Protein AF-A0A699ZVG4-F1 (afdb_monomer_lite)

Structure (mmCIF, N/CA/C/O backbone):
data_AF-A0A699ZVG4-F1
#
_entry.id   AF-A0A699ZVG4-F1
#
loop_
_atom_site.group_PDB
_atom_site.id
_atom_site.type_symbol
_atom_site.label_atom_id
_atom_site.label_alt_id
_atom_site.label_comp_id
_atom_site.label_asym_id
_atom_site.label_entity_id
_atom_site.label_seq_id
_atom_site.pdbx_PDB_ins_code
_atom_site.Cartn_x
_atom_site.Cartn_y
_atom_site.Cartn_z
_atom_site.occupancy
_atom_site.B_iso_or_equiv
_atom_site.auth_seq_id
_atom_site.auth_comp_id
_atom_site.auth_asym_id
_atom_site.auth_atom_id
_atom_site.pdbx_PDB_model_num
ATOM 1 N N . GLY A 1 1 ? 16.753 20.308 40.612 1.00 35.94 1 GLY A N 1
ATOM 2 C CA . GLY A 1 1 ? 15.402 20.776 40.964 1.00 35.94 1 GLY A CA 1
ATOM 3 C C . GLY A 1 1 ? 14.416 19.718 40.536 1.00 35.94 1 GLY A C 1
ATOM 4 O O . GLY A 1 1 ? 14.412 19.373 39.364 1.00 35.94 1 GLY A O 1
ATOM 5 N N . PHE A 1 2 ? 13.670 19.154 41.481 1.00 34.59 2 PHE A N 1
ATOM 6 C CA . PHE A 1 2 ? 12.579 18.221 41.203 1.00 34.59 2 PHE A CA 1
ATOM 7 C C . PHE A 1 2 ? 11.357 19.019 40.734 1.00 34.59 2 PHE A C 1
ATOM 9 O O . PHE A 1 2 ? 11.000 19.998 41.387 1.00 34.59 2 PHE A O 1
ATOM 16 N N . ILE A 1 3 ? 10.727 18.616 39.627 1.00 40.94 3 ILE A N 1
ATOM 17 C CA . ILE A 1 3 ? 9.431 19.156 39.199 1.00 40.94 3 ILE A CA 1
ATOM 18 C C . ILE A 1 3 ? 8.382 18.046 39.175 1.00 40.94 3 ILE A C 1
ATOM 20 O O . ILE A 1 3 ? 8.605 16.951 38.663 1.00 40.94 3 ILE A O 1
ATOM 24 N N . SER A 1 4 ? 7.271 18.366 39.830 1.00 33.59 4 SER A N 1
ATOM 25 C CA . SER A 1 4 ? 6.122 17.531 40.155 1.00 33.59 4 SER A CA 1
ATOM 26 C C . SER A 1 4 ? 5.187 17.326 38.963 1.00 33.59 4 SER A C 1
ATOM 28 O O . SER A 1 4 ? 5.036 18.204 38.116 1.00 33.59 4 SER A O 1
ATOM 30 N N . ALA A 1 5 ? 4.513 16.176 38.967 1.00 37.66 5 ALA A N 1
ATOM 31 C CA . ALA A 1 5 ? 3.431 15.800 38.070 1.00 37.66 5 ALA A CA 1
ATOM 32 C C . ALA A 1 5 ? 2.178 16.678 38.250 1.00 37.66 5 ALA A C 1
ATOM 34 O O . ALA A 1 5 ? 1.842 17.077 39.366 1.00 37.66 5 ALA A O 1
ATOM 35 N N . GLY A 1 6 ? 1.454 16.896 37.150 1.00 33.81 6 GLY A N 1
ATOM 36 C CA . GLY A 1 6 ? 0.093 17.427 37.126 1.00 33.81 6 GLY A CA 1
ATOM 37 C C . GLY A 1 6 ? -0.727 16.674 36.081 1.00 33.81 6 GLY A C 1
ATOM 38 O O . GLY A 1 6 ? -0.547 16.881 34.884 1.00 33.81 6 GLY A O 1
ATOM 39 N N . ALA A 1 7 ? -1.590 15.765 36.535 1.00 36.28 7 ALA A N 1
ATOM 40 C CA . ALA A 1 7 ? -2.553 15.052 35.704 1.00 36.28 7 ALA A CA 1
ATOM 41 C C . ALA A 1 7 ? -3.773 15.955 35.450 1.00 36.28 7 ALA A C 1
ATOM 43 O O . AL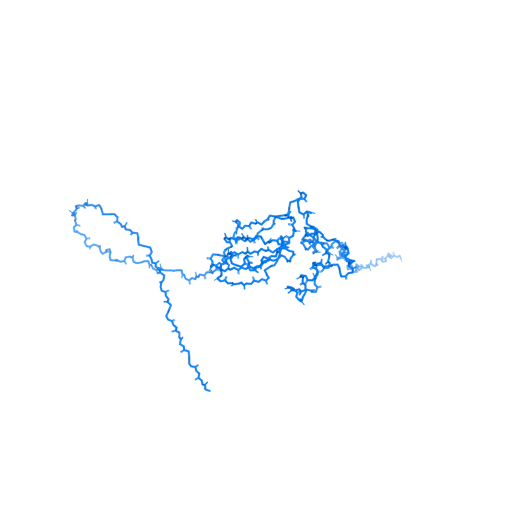A A 1 7 ? -4.423 16.403 36.394 1.00 36.28 7 ALA A O 1
ATOM 44 N N . GLY A 1 8 ? -4.062 16.241 34.179 1.00 42.31 8 GLY A N 1
ATOM 45 C CA . GLY A 1 8 ? -5.268 16.958 33.756 1.00 42.31 8 GLY A CA 1
ATOM 46 C C . GLY A 1 8 ? -6.498 16.036 33.697 1.00 42.31 8 GLY A C 1
ATOM 47 O O . GLY A 1 8 ? -6.343 14.825 33.526 1.00 42.31 8 GLY A O 1
ATOM 48 N N . PRO A 1 9 ? -7.721 16.576 33.842 1.00 39.12 9 PRO A N 1
ATOM 49 C CA . PRO A 1 9 ? -8.935 15.771 33.926 1.00 39.12 9 PRO A CA 1
ATOM 50 C C . PRO A 1 9 ? -9.347 15.204 32.559 1.00 39.12 9 PRO A C 1
ATOM 52 O O . PRO A 1 9 ? -9.338 15.900 31.544 1.00 39.12 9 PRO A O 1
ATOM 55 N N . ALA A 1 10 ? -9.738 13.929 32.555 1.00 39.81 10 ALA A N 1
ATOM 56 C CA . ALA A 1 10 ? -10.262 13.219 31.395 1.00 39.81 10 ALA A CA 1
ATOM 57 C C . ALA A 1 10 ? -11.668 13.725 31.024 1.00 39.81 10 ALA A C 1
ATOM 59 O O . ALA A 1 10 ? -12.575 13.756 31.857 1.00 39.81 10 ALA A O 1
ATOM 60 N N . ALA A 1 11 ? -11.843 14.113 29.760 1.00 39.25 11 ALA A N 1
ATOM 61 C CA . ALA A 1 11 ? -13.113 14.554 29.196 1.00 39.25 11 ALA A CA 1
ATOM 62 C C . ALA A 1 11 ? -14.088 13.373 29.025 1.00 39.25 11 ALA A C 1
ATOM 64 O O . ALA A 1 11 ? -13.743 12.347 28.440 1.00 39.25 11 ALA A O 1
ATOM 65 N N . ALA A 1 12 ? -15.313 13.529 29.531 1.00 38.00 12 ALA A N 1
ATOM 66 C CA . ALA A 1 12 ? -16.385 12.543 29.433 1.00 38.00 12 ALA A CA 1
ATOM 67 C C . ALA A 1 12 ? -17.064 12.578 28.049 1.00 38.00 12 ALA A C 1
ATOM 69 O O . ALA A 1 12 ? -17.433 13.643 27.556 1.00 38.00 12 ALA A O 1
ATOM 70 N N . ALA A 1 13 ? -17.252 11.406 27.438 1.00 38.25 13 ALA A N 1
ATOM 71 C CA . ALA A 1 13 ? -17.946 11.236 26.160 1.00 38.25 13 ALA A CA 1
ATOM 72 C C . ALA A 1 13 ? -19.488 11.268 26.321 1.00 38.25 13 ALA A C 1
ATOM 74 O O . ALA A 1 13 ? -20.006 10.886 27.377 1.00 38.25 13 ALA A O 1
ATOM 75 N N . PRO A 1 14 ? -20.245 11.710 25.295 1.00 45.16 14 PRO A N 1
ATOM 76 C CA . PRO A 1 14 ? -21.683 11.945 25.400 1.00 45.16 14 PRO A CA 1
ATOM 77 C C . PRO A 1 14 ? -22.493 10.646 25.286 1.00 45.16 14 PRO A C 1
ATOM 79 O O . PRO A 1 14 ? -22.257 9.808 24.420 1.00 45.16 14 PRO A O 1
ATOM 82 N N . HIS A 1 15 ? -23.491 10.501 26.154 1.00 49.50 15 HIS A N 1
ATOM 83 C CA . HIS A 1 15 ? -24.442 9.392 26.167 1.00 49.50 15 HIS A CA 1
ATOM 84 C C . HIS A 1 15 ? -25.661 9.726 25.291 1.00 49.50 15 HIS A C 1
ATOM 86 O O . HIS A 1 15 ? -26.309 10.758 25.467 1.00 49.50 15 HIS A O 1
ATOM 92 N N . ILE A 1 16 ? -25.983 8.841 24.345 1.00 39.28 16 ILE A N 1
ATOM 93 C CA . ILE A 1 16 ? -27.166 8.941 23.481 1.00 39.28 16 ILE A CA 1
ATOM 94 C C . ILE A 1 16 ? -28.417 8.664 24.324 1.00 39.28 16 ILE A C 1
ATOM 96 O O . ILE A 1 16 ? -28.563 7.591 24.907 1.00 39.28 16 ILE A O 1
ATOM 100 N N . ARG A 1 17 ? -29.331 9.637 24.391 1.00 38.06 17 ARG A N 1
ATOM 101 C CA . ARG A 1 17 ? -30.595 9.537 25.131 1.00 38.06 17 ARG A CA 1
ATOM 102 C C . ARG A 1 17 ? -31.727 9.160 24.173 1.00 38.06 17 ARG A C 1
ATOM 104 O O . ARG A 1 17 ? -32.107 9.961 23.327 1.00 38.06 17 ARG A O 1
ATOM 111 N N . VAL A 1 18 ? -32.281 7.960 24.325 1.00 37.38 18 VAL A N 1
ATOM 112 C CA . VAL A 1 18 ? -33.508 7.527 23.630 1.00 37.38 18 VAL A CA 1
ATOM 113 C C . VAL A 1 18 ? -34.746 7.975 24.424 1.00 37.38 18 VAL A C 1
ATOM 115 O O . VAL A 1 18 ? -34.801 7.714 25.629 1.00 37.38 18 VAL A O 1
ATOM 118 N N . PRO A 1 19 ? -35.739 8.654 23.815 1.00 37.28 19 PRO A N 1
ATOM 119 C CA . PRO A 1 19 ? -36.959 9.053 24.510 1.00 37.28 19 PRO A CA 1
ATOM 120 C C . PRO A 1 19 ? -37.993 7.915 24.505 1.00 37.28 19 PRO A C 1
ATOM 122 O O . PRO A 1 19 ? -38.247 7.292 23.478 1.00 37.28 19 PRO A O 1
ATOM 125 N N . SER A 1 20 ? -38.599 7.654 25.666 1.00 39.72 20 SER A N 1
ATOM 126 C CA . SER A 1 20 ? -39.647 6.642 25.847 1.00 39.72 20 SER A CA 1
ATOM 127 C C . SER A 1 20 ? -41.037 7.250 25.624 1.00 39.72 20 SER A C 1
ATOM 129 O O . SER A 1 20 ? -41.372 8.277 26.219 1.00 39.72 20 SER A O 1
ATOM 131 N N . ALA A 1 21 ? -41.840 6.631 24.755 1.00 41.97 21 ALA A N 1
ATOM 132 C CA . ALA A 1 21 ? -43.193 7.063 24.415 1.00 41.97 21 ALA A CA 1
ATOM 133 C C . ALA A 1 21 ? -44.190 6.757 25.546 1.00 41.97 21 ALA A C 1
ATOM 135 O O . ALA A 1 21 ? -44.274 5.634 26.041 1.00 41.97 21 ALA A O 1
ATOM 136 N N . SER A 1 22 ? -44.981 7.760 25.930 1.00 40.62 22 SER A N 1
ATOM 137 C CA . SER A 1 22 ? -46.019 7.643 26.959 1.00 40.62 22 SER A CA 1
ATOM 138 C C . SER A 1 22 ? -47.328 7.126 26.357 1.00 40.62 22 SER A C 1
ATOM 140 O O . SER A 1 22 ? -47.885 7.771 25.475 1.00 40.62 22 SER A O 1
ATOM 142 N N . HIS A 1 23 ? -47.845 6.004 26.861 1.00 42.25 23 HIS A N 1
ATOM 143 C CA . HIS A 1 23 ? -49.236 5.589 26.652 1.00 42.25 23 HIS A CA 1
ATOM 144 C C . HIS A 1 23 ? -49.989 5.687 27.982 1.00 42.25 23 HIS A C 1
ATOM 146 O O . HIS A 1 23 ? -49.570 5.129 28.995 1.00 42.25 23 HIS A O 1
ATOM 152 N N . HIS A 1 24 ? -51.083 6.447 27.986 1.00 49.06 24 HIS A N 1
ATOM 153 C CA . HIS A 1 24 ? -51.970 6.618 29.133 1.00 49.06 24 HIS A CA 1
ATOM 154 C C . HIS A 1 24 ? -52.872 5.390 29.307 1.00 49.06 24 HIS A C 1
ATOM 156 O O . HIS A 1 24 ? -53.571 4.996 28.378 1.00 49.06 24 HIS A O 1
ATOM 162 N N . GLY A 1 25 ? -52.889 4.814 30.512 1.00 34.28 25 GLY A N 1
ATOM 163 C CA . GLY A 1 25 ? -53.713 3.652 30.847 1.00 34.28 25 GLY A CA 1
ATOM 164 C C . GLY A 1 25 ? -53.889 3.466 32.356 1.00 34.28 25 GLY A C 1
ATOM 165 O O . GLY A 1 25 ? -53.102 2.782 32.991 1.00 34.28 25 GLY A O 1
ATOM 166 N N . ARG A 1 26 ? -54.915 4.144 32.885 1.00 39.16 26 ARG A N 1
ATOM 167 C CA . ARG A 1 26 ? -55.745 3.921 34.091 1.00 39.16 26 ARG A CA 1
ATOM 168 C C . ARG A 1 26 ? -55.232 2.994 35.218 1.00 39.16 26 ARG A C 1
ATOM 170 O O . ARG A 1 26 ? -55.047 1.797 35.044 1.00 39.16 26 ARG A O 1
ATOM 177 N N . ALA A 1 27 ? -55.166 3.572 36.420 1.00 48.66 27 ALA A N 1
ATOM 178 C CA . ALA A 1 27 ? -54.858 2.923 37.693 1.00 48.66 27 ALA A CA 1
ATOM 179 C C . ALA A 1 27 ? -55.990 2.018 38.214 1.00 48.66 27 ALA A C 1
ATOM 181 O O . ALA A 1 27 ? -57.156 2.397 38.129 1.00 48.66 27 ALA A O 1
ATOM 182 N N . HIS A 1 28 ? -55.623 0.874 38.801 1.00 45.62 28 HIS A N 1
ATOM 183 C CA . HIS A 1 28 ? -55.996 0.422 40.154 1.00 45.62 28 HIS A CA 1
ATOM 184 C C . HIS A 1 28 ? -55.493 -1.015 40.376 1.00 45.62 28 HIS A C 1
ATOM 186 O O . HIS A 1 28 ? -55.888 -1.909 39.642 1.00 45.62 28 HIS A O 1
ATOM 192 N N . THR A 1 29 ? -54.632 -1.219 41.377 1.00 44.44 29 THR A N 1
ATOM 193 C CA . THR A 1 29 ? -54.846 -2.071 42.568 1.00 44.44 29 THR A CA 1
ATOM 194 C C . THR A 1 29 ? -53.571 -2.052 43.404 1.00 44.44 29 THR A C 1
ATOM 196 O O . THR A 1 29 ? -52.469 -2.231 42.889 1.00 44.44 29 THR A O 1
ATOM 199 N N . ASP A 1 30 ? -53.761 -1.795 44.692 1.00 51.12 30 ASP A N 1
ATOM 200 C CA . ASP A 1 30 ? -52.744 -1.710 45.726 1.00 51.12 30 ASP A CA 1
ATOM 201 C C . ASP A 1 30 ? -52.155 -3.102 45.995 1.00 51.12 30 ASP A C 1
ATOM 203 O O . ASP A 1 30 ? -52.863 -4.053 46.324 1.00 51.12 30 ASP A O 1
ATOM 207 N N . GLY A 1 31 ? -50.849 -3.216 45.798 1.00 44.72 31 GLY A N 1
ATOM 208 C CA . GLY A 1 31 ? -50.078 -4.439 45.943 1.00 44.72 31 GLY A CA 1
ATOM 209 C C . GLY A 1 31 ? -48.629 -4.056 46.179 1.00 44.72 31 GLY A C 1
ATOM 210 O O . GLY A 1 31 ? -47.801 -4.150 45.276 1.00 44.72 31 GLY A O 1
ATOM 211 N N . ARG A 1 32 ? -48.329 -3.569 47.391 1.00 48.34 32 ARG A N 1
ATOM 212 C CA . ARG A 1 32 ? -46.965 -3.329 47.890 1.00 48.34 32 ARG A CA 1
ATOM 213 C C . ARG A 1 32 ? -46.190 -4.651 48.006 1.00 48.34 32 ARG A C 1
ATOM 215 O O . ARG A 1 32 ? -45.895 -5.123 49.098 1.00 48.34 32 ARG A O 1
ATOM 222 N N . GLY A 1 33 ? -45.837 -5.235 46.868 1.00 48.12 33 GLY A N 1
ATOM 223 C CA . GLY A 1 33 ? -44.707 -6.137 46.707 1.00 48.12 33 GLY A CA 1
ATOM 224 C C . GLY A 1 33 ? -43.563 -5.318 46.127 1.00 48.12 33 GLY A C 1
ATOM 225 O O . GLY A 1 33 ? -43.664 -4.793 45.023 1.00 48.12 33 GLY A O 1
ATOM 226 N N . GLN A 1 34 ? -42.505 -5.146 46.908 1.00 55.66 34 GLN A N 1
ATOM 227 C CA . GLN A 1 34 ? -41.320 -4.361 46.581 1.00 55.66 34 GLN A CA 1
ATOM 228 C C . GLN A 1 34 ? -40.750 -4.752 45.202 1.00 55.66 34 GLN A C 1
ATOM 230 O O . GLN A 1 34 ? -40.065 -5.759 45.072 1.00 55.66 34 GLN A O 1
ATOM 235 N N . GLN A 1 35 ? -40.977 -3.929 44.176 1.00 54.25 35 GLN A N 1
ATOM 236 C CA . GLN A 1 35 ? -40.140 -3.899 42.969 1.00 54.25 35 GLN A CA 1
ATOM 237 C C . GLN A 1 35 ? -39.083 -2.793 43.097 1.00 54.25 35 GLN A C 1
ATOM 239 O O . GLN A 1 35 ? -38.811 -2.041 42.163 1.00 54.25 35 GLN A O 1
ATOM 244 N N . ALA A 1 36 ? -38.504 -2.656 44.293 1.00 55.78 36 ALA A N 1
ATOM 245 C CA . ALA A 1 36 ? -37.380 -1.767 44.516 1.00 55.78 36 ALA A CA 1
ATOM 246 C C . ALA A 1 36 ? -36.153 -2.339 43.791 1.00 55.78 36 ALA A C 1
ATOM 248 O O . ALA A 1 36 ? -35.601 -3.360 44.187 1.00 55.78 36 ALA A O 1
ATOM 249 N N . GLY A 1 37 ? -35.757 -1.668 42.710 1.00 67.50 37 GLY A N 1
ATOM 250 C CA . GLY A 1 37 ? -34.367 -1.604 42.271 1.00 67.50 37 GLY A CA 1
ATOM 251 C C . GLY A 1 37 ? -33.702 -2.935 41.932 1.00 67.50 37 GLY A C 1
ATOM 252 O O . GLY A 1 37 ? -32.678 -3.270 42.519 1.00 67.50 37 GLY A O 1
ATOM 253 N N . ARG A 1 38 ? -34.197 -3.659 40.922 1.00 66.56 38 ARG A N 1
ATOM 254 C CA . ARG A 1 38 ? -33.336 -4.625 40.221 1.00 66.56 38 ARG A CA 1
ATOM 255 C C . ARG A 1 38 ? -32.294 -3.854 39.406 1.00 66.56 38 ARG A C 1
ATOM 257 O O . ARG A 1 38 ? -32.505 -3.575 38.230 1.00 66.56 38 ARG A O 1
ATOM 264 N N . GLN A 1 39 ? -31.192 -3.473 40.048 1.00 74.69 39 GLN A N 1
ATOM 265 C CA . GLN A 1 39 ? -29.984 -3.059 39.341 1.00 74.69 39 GLN A CA 1
ATOM 266 C C . GLN A 1 39 ? -29.226 -4.300 38.853 1.00 74.69 39 GLN A C 1
ATOM 268 O O . GLN A 1 39 ? -29.209 -5.315 39.556 1.00 74.69 39 GLN A O 1
ATOM 273 N N . PRO A 1 40 ? -28.612 -4.248 37.657 1.00 82.56 40 PRO A N 1
ATOM 274 C CA . PRO A 1 40 ? -27.757 -5.324 37.182 1.00 82.56 40 PRO A CA 1
ATOM 275 C C . PRO A 1 40 ? -26.668 -5.625 38.214 1.00 82.56 40 PRO A C 1
ATOM 277 O O . PRO A 1 40 ? -25.963 -4.718 38.648 1.00 82.56 40 PRO A O 1
ATOM 280 N N . LEU A 1 41 ? -26.507 -6.901 38.576 1.00 84.44 41 LEU A N 1
ATOM 281 C CA . LEU A 1 41 ? -25.415 -7.357 39.451 1.00 84.44 41 LEU A CA 1
ATOM 282 C C . LEU A 1 41 ? -24.034 -7.061 38.844 1.00 84.44 41 LEU A C 1
ATOM 284 O O . LEU A 1 41 ? -23.042 -6.971 39.558 1.00 84.44 41 LEU A O 1
ATOM 288 N N . ILE A 1 42 ? -23.985 -6.909 37.520 1.00 86.12 42 ILE A N 1
ATOM 289 C CA . ILE A 1 42 ? -22.797 -6.571 36.751 1.00 86.12 42 ILE A CA 1
ATOM 290 C C . ILE A 1 42 ? -23.144 -5.349 35.903 1.00 86.12 42 ILE A C 1
ATOM 292 O O . ILE A 1 42 ? -23.983 -5.425 35.005 1.00 86.12 42 ILE A O 1
ATOM 296 N N . SER A 1 43 ? -22.515 -4.216 36.208 1.00 88.06 43 SER A N 1
ATOM 297 C CA . SER A 1 43 ? -22.723 -2.940 35.513 1.00 88.06 43 SER A CA 1
ATOM 298 C C . SER A 1 43 ? -21.801 -2.744 34.303 1.00 88.06 43 SER A C 1
ATOM 300 O O . SER A 1 43 ? -21.993 -1.796 33.544 1.00 88.06 43 SER A O 1
ATOM 302 N N . GLY A 1 44 ? -20.820 -3.631 34.100 1.00 90.44 44 GLY A N 1
ATOM 303 C CA . GLY A 1 44 ? -19.847 -3.542 33.015 1.00 90.44 44 GLY A CA 1
ATOM 304 C C . GLY A 1 44 ? -18.951 -4.781 32.902 1.00 90.44 44 GLY A C 1
ATOM 305 O O . GLY A 1 44 ? -19.021 -5.676 33.745 1.00 90.44 44 GLY A O 1
ATOM 306 N N . PRO A 1 45 ? -18.122 -4.862 31.851 1.00 91.75 45 PRO A N 1
ATOM 307 C CA . PRO A 1 45 ? -17.260 -6.015 31.616 1.00 91.75 45 PRO A CA 1
ATOM 308 C C . PRO A 1 45 ? -16.195 -6.153 32.712 1.00 91.75 45 PRO A C 1
ATOM 310 O O . PRO A 1 45 ? -15.596 -5.167 33.134 1.00 91.75 45 PRO A O 1
ATOM 313 N N . SER A 1 46 ? -15.914 -7.387 33.138 1.00 93.19 46 SER A N 1
ATOM 314 C CA . SER A 1 46 ? -14.844 -7.673 34.108 1.00 93.19 46 SER A CA 1
ATOM 315 C C . SER A 1 46 ? -13.439 -7.480 33.525 1.00 93.19 46 SER A C 1
ATOM 317 O O . SER A 1 46 ? -12.496 -7.234 34.269 1.00 93.19 46 SER A O 1
ATOM 319 N N . ALA A 1 47 ? -13.296 -7.589 32.201 1.00 93.62 47 ALA A N 1
ATOM 320 C CA . ALA A 1 47 ? -12.071 -7.313 31.458 1.00 93.62 47 ALA A CA 1
ATOM 321 C C . ALA A 1 47 ? -12.412 -6.919 30.012 1.00 93.62 47 ALA A C 1
ATOM 323 O O . ALA A 1 47 ? -13.432 -7.352 29.473 1.00 93.62 47 ALA A O 1
ATOM 324 N N . VAL A 1 48 ? -11.547 -6.122 29.379 1.00 94.19 48 VAL A N 1
ATOM 325 C CA . VAL A 1 48 ? -11.681 -5.708 27.974 1.00 94.19 48 VAL A CA 1
ATOM 326 C C . VAL A 1 48 ? -10.378 -6.015 27.244 1.00 94.19 48 VAL A C 1
ATOM 328 O O . VAL A 1 48 ? -9.330 -5.481 27.599 1.00 94.19 48 VAL A O 1
ATOM 331 N N . LEU A 1 49 ? -10.450 -6.859 26.214 1.00 95.12 49 LEU A N 1
ATOM 332 C CA . LEU A 1 49 ? -9.356 -7.066 25.268 1.00 95.12 49 LEU A CA 1
ATOM 333 C C . LEU A 1 49 ? -9.515 -6.054 24.135 1.00 95.12 49 LEU A C 1
ATOM 335 O O . LEU A 1 49 ? -10.504 -6.090 23.406 1.00 95.12 49 LEU A O 1
ATOM 339 N N . GLN A 1 50 ? -8.567 -5.128 24.021 1.00 94.19 50 GLN A N 1
ATOM 340 C CA . GLN A 1 50 ? -8.590 -4.130 22.956 1.00 94.19 50 GLN A CA 1
ATOM 341 C C . GLN A 1 50 ? -8.260 -4.790 21.616 1.00 94.19 50 GLN A C 1
ATOM 343 O O . GLN A 1 50 ? -7.262 -5.500 21.495 1.00 94.19 50 GLN A O 1
ATOM 348 N N . GLY A 1 51 ? -9.118 -4.562 20.623 1.00 93.62 51 GLY A N 1
ATOM 349 C CA . GLY A 1 51 ? -8.863 -4.966 19.245 1.00 93.62 51 GLY A CA 1
ATOM 350 C C . GLY A 1 51 ? -7.866 -4.031 18.560 1.00 93.62 51 GLY A C 1
ATOM 351 O O . GLY A 1 51 ? -7.630 -2.913 19.015 1.00 93.62 51 GLY A O 1
ATOM 352 N N . ILE A 1 52 ? -7.301 -4.485 17.441 1.00 94.19 52 ILE A N 1
ATOM 353 C CA . ILE A 1 52 ? -6.521 -3.620 16.550 1.00 94.19 52 ILE A CA 1
ATOM 354 C C . ILE A 1 52 ? -7.508 -2.721 15.785 1.00 94.19 52 ILE A C 1
ATOM 356 O O . ILE A 1 52 ? -8.455 -3.259 15.203 1.00 94.19 52 ILE A O 1
ATOM 360 N N . PRO A 1 53 ? -7.312 -1.389 15.763 1.00 96.81 53 PRO A N 1
ATOM 361 C CA . PRO A 1 53 ? -8.130 -0.479 14.964 1.00 96.81 53 PRO A CA 1
ATOM 362 C C . PRO A 1 53 ? -8.124 -0.886 13.480 1.00 96.81 53 PRO A C 1
ATOM 364 O O . PRO A 1 53 ? -7.052 -0.923 12.870 1.00 96.81 53 PRO A O 1
ATOM 367 N N . PRO A 1 54 ? -9.279 -1.214 12.872 1.00 98.19 54 PRO A N 1
ATOM 368 C CA . PRO A 1 54 ? -9.309 -1.627 11.477 1.00 98.19 54 PRO A CA 1
ATOM 369 C C . PRO A 1 54 ? -9.051 -0.447 10.534 1.00 98.19 54 PRO A C 1
ATOM 371 O O . PRO A 1 54 ? -9.434 0.694 10.802 1.00 98.19 54 PRO A O 1
ATOM 374 N N . ILE A 1 55 ? -8.443 -0.736 9.384 1.00 98.50 55 ILE A N 1
ATOM 375 C CA . ILE A 1 55 ? -8.233 0.226 8.297 1.00 98.50 55 ILE A CA 1
ATOM 376 C C . ILE A 1 55 ? -9.566 0.513 7.601 1.00 98.50 55 ILE A C 1
ATOM 378 O O . ILE A 1 55 ? -10.192 -0.378 7.026 1.00 98.50 55 ILE A O 1
ATOM 382 N N 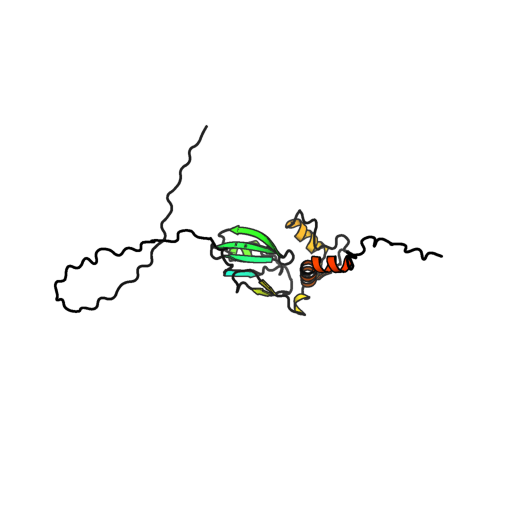. VAL A 1 56 ? -9.971 1.783 7.588 1.00 98.31 56 VAL A N 1
ATOM 383 C CA . VAL A 1 56 ? -11.250 2.245 7.020 1.00 98.31 56 VAL A CA 1
ATOM 384 C C . VAL A 1 56 ? -11.099 3.004 5.706 1.00 98.31 56 VAL A C 1
ATOM 386 O O . VAL A 1 56 ? -12.059 3.084 4.943 1.00 98.31 56 VAL A O 1
ATOM 389 N N . ALA A 1 57 ? -9.904 3.508 5.394 1.00 98.38 57 ALA A N 1
ATOM 390 C CA . ALA A 1 57 ? -9.617 4.129 4.105 1.00 98.38 57 ALA A CA 1
ATOM 391 C C . ALA A 1 57 ? -8.182 3.847 3.654 1.00 98.38 57 ALA A C 1
ATOM 393 O O . ALA A 1 57 ? -7.281 3.687 4.480 1.00 98.38 57 ALA A O 1
ATOM 394 N N . HIS A 1 58 ? -7.970 3.834 2.339 1.00 98.62 58 HIS A N 1
ATOM 395 C CA . HIS A 1 58 ? -6.652 3.721 1.727 1.00 98.62 58 HIS A CA 1
ATOM 396 C C . HIS A 1 58 ? -6.541 4.637 0.495 1.00 98.62 58 HIS A C 1
ATOM 398 O O . HIS A 1 58 ? -7.552 4.963 -0.129 1.00 98.62 58 HIS A O 1
ATOM 404 N N . LYS A 1 59 ? -5.318 5.054 0.150 1.00 98.06 59 LYS A N 1
ATOM 405 C CA . LYS A 1 59 ? -4.986 5.784 -1.083 1.00 98.06 59 LYS A CA 1
ATOM 406 C C . LYS A 1 59 ? -3.648 5.310 -1.628 1.00 98.06 59 LYS A C 1
ATOM 408 O O . LYS A 1 59 ? -2.651 5.340 -0.912 1.00 98.06 59 LYS A O 1
ATOM 413 N N . VAL A 1 60 ? -3.635 4.892 -2.888 1.00 97.12 60 VAL A N 1
ATOM 414 C CA . VAL A 1 60 ? -2.406 4.547 -3.611 1.00 97.12 60 VAL A CA 1
ATOM 415 C C . VAL A 1 60 ? -1.748 5.838 -4.093 1.00 97.12 60 VAL A C 1
ATOM 417 O O . VAL A 1 60 ? -2.408 6.635 -4.758 1.00 97.12 60 VAL A O 1
ATOM 420 N N . LEU A 1 61 ? -0.476 6.047 -3.750 1.00 95.44 61 LEU A N 1
ATOM 421 C CA . LEU A 1 61 ? 0.282 7.234 -4.149 1.00 95.44 61 LEU A CA 1
ATOM 422 C C . LEU A 1 61 ? 0.675 7.190 -5.637 1.00 95.44 61 LEU A C 1
ATOM 424 O O . LEU A 1 61 ? 0.518 6.176 -6.324 1.00 95.44 61 LEU A O 1
ATOM 428 N N . SER A 1 62 ? 1.154 8.326 -6.151 1.00 92.69 62 SER A N 1
ATOM 429 C CA . SER A 1 62 ? 1.460 8.524 -7.575 1.00 92.69 62 SER A CA 1
ATOM 430 C C . SER A 1 62 ? 2.585 7.630 -8.096 1.00 92.69 62 SER A C 1
ATOM 432 O O . SER A 1 62 ? 2.568 7.260 -9.268 1.00 92.69 62 SER A O 1
ATOM 434 N N . ASP A 1 63 ? 3.506 7.219 -7.227 1.00 90.81 63 ASP A N 1
ATOM 435 C CA . ASP A 1 63 ? 4.567 6.261 -7.541 1.00 90.81 63 ASP A CA 1
ATOM 436 C C . ASP A 1 63 ? 4.068 4.829 -7.786 1.00 90.81 63 ASP A C 1
ATOM 438 O O . ASP A 1 63 ? 4.847 3.967 -8.176 1.00 90.81 63 ASP A O 1
ATOM 442 N N . ARG A 1 64 ? 2.773 4.561 -7.557 1.00 94.12 64 ARG A N 1
ATOM 443 C CA . ARG A 1 64 ? 2.170 3.224 -7.632 1.00 94.12 64 ARG A CA 1
ATOM 444 C C . ARG A 1 64 ? 2.947 2.186 -6.825 1.00 94.12 64 ARG A C 1
ATOM 446 O O . ARG A 1 64 ? 2.989 1.028 -7.215 1.00 94.12 64 ARG A O 1
ATOM 453 N N . ARG A 1 65 ? 3.531 2.567 -5.693 1.00 93.62 65 ARG A N 1
ATOM 454 C CA . ARG A 1 65 ? 4.251 1.659 -4.787 1.00 93.62 65 ARG A CA 1
ATOM 455 C C . ARG A 1 65 ? 3.829 1.868 -3.347 1.00 93.62 65 ARG A C 1
ATOM 457 O O . ARG A 1 65 ? 3.657 0.898 -2.609 1.00 93.62 65 ARG A O 1
ATOM 464 N N . HIS A 1 66 ? 3.652 3.119 -2.946 1.00 95.25 66 HIS A N 1
ATOM 465 C CA . HIS A 1 66 ? 3.312 3.450 -1.575 1.00 95.25 66 HIS A CA 1
ATOM 466 C C . HIS A 1 66 ? 1.813 3.672 -1.400 1.00 95.25 66 HIS A C 1
ATOM 468 O O . HIS A 1 66 ? 1.111 4.153 -2.292 1.00 95.25 66 HIS A O 1
ATOM 474 N N . ILE A 1 67 ? 1.313 3.320 -0.218 1.00 98.06 67 ILE A N 1
ATOM 475 C CA . ILE A 1 67 ? -0.106 3.435 0.123 1.00 98.06 67 ILE A CA 1
ATOM 476 C C . ILE A 1 67 ? -0.241 4.169 1.446 1.00 98.06 67 ILE A C 1
ATOM 478 O O . ILE A 1 67 ? 0.395 3.803 2.434 1.00 98.06 67 ILE A O 1
ATOM 482 N N . LEU A 1 68 ? -1.099 5.185 1.479 1.00 98.50 68 LEU A N 1
ATOM 483 C CA . LEU A 1 68 ? -1.584 5.756 2.727 1.00 98.50 68 LEU A CA 1
ATOM 484 C C . LEU A 1 68 ? -2.797 4.967 3.207 1.00 98.50 68 LEU A C 1
ATOM 486 O O . LEU A 1 68 ? -3.681 4.648 2.414 1.00 98.50 68 LEU A O 1
ATOM 490 N N . THR A 1 69 ? -2.882 4.711 4.506 1.00 98.69 69 THR A N 1
ATOM 491 C CA . THR A 1 69 ? -4.053 4.106 5.156 1.00 98.69 69 THR A CA 1
ATOM 492 C C . THR A 1 69 ? -4.531 4.981 6.299 1.00 98.69 69 THR A C 1
ATOM 494 O O . THR A 1 69 ? -3.710 5.640 6.932 1.00 98.69 69 THR A O 1
ATOM 497 N N . LYS A 1 70 ? -5.829 4.943 6.605 1.00 98.69 70 LYS A N 1
ATOM 498 C CA . LYS A 1 70 ? -6.416 5.545 7.808 1.00 98.69 70 LYS A CA 1
ATOM 499 C C . LYS A 1 70 ? -7.208 4.498 8.587 1.00 98.69 70 LYS A C 1
ATOM 501 O O . LYS A 1 70 ? -8.031 3.803 7.987 1.00 98.69 70 LYS A O 1
ATOM 506 N N . ASP A 1 71 ? -6.973 4.396 9.891 1.00 98.44 71 ASP A N 1
ATOM 507 C CA . ASP A 1 71 ? -7.704 3.495 10.795 1.00 98.44 71 ASP A CA 1
ATOM 508 C C . ASP A 1 71 ? -8.942 4.159 11.440 1.00 98.44 71 ASP A C 1
ATOM 510 O O . ASP A 1 71 ? -9.229 5.343 11.217 1.00 98.44 71 ASP A O 1
ATOM 514 N N . THR A 1 72 ? -9.700 3.399 12.238 1.00 98.25 72 THR A N 1
ATOM 515 C CA . THR A 1 72 ? -10.861 3.913 12.994 1.00 98.25 72 THR A CA 1
ATOM 516 C C . THR A 1 72 ? -10.505 4.947 14.060 1.00 98.25 72 THR A C 1
ATOM 518 O O . THR A 1 72 ? -11.353 5.766 14.410 1.00 98.25 72 THR A O 1
ATOM 521 N N . ASP A 1 73 ? -9.268 4.945 14.555 1.00 97.81 73 ASP A N 1
ATOM 522 C CA . ASP A 1 73 ? -8.780 5.908 15.550 1.00 97.81 73 ASP A CA 1
ATOM 523 C C . ASP A 1 73 ? -8.350 7.237 14.905 1.00 97.81 73 ASP A C 1
ATOM 525 O O . ASP A 1 73 ? -8.084 8.234 15.595 1.00 97.81 73 ASP A O 1
ATOM 529 N N . GLY A 1 74 ? -8.323 7.264 13.570 1.00 97.88 74 GLY A N 1
ATOM 530 C CA . GLY A 1 74 ? -7.951 8.393 12.738 1.00 97.88 74 GLY A CA 1
ATOM 531 C C . GLY A 1 74 ? -6.455 8.491 12.461 1.00 97.88 74 GLY A C 1
ATOM 532 O O . GLY A 1 74 ? -6.035 9.516 11.923 1.00 97.88 74 GLY A O 1
ATOM 533 N N . ASN A 1 75 ? -5.659 7.479 12.811 1.00 98.31 75 ASN A N 1
ATOM 534 C CA . ASN A 1 75 ? -4.230 7.467 12.528 1.00 98.31 75 ASN A CA 1
ATOM 535 C C . ASN A 1 75 ? -3.983 7.182 11.048 1.00 98.31 75 ASN A C 1
ATOM 537 O O . ASN A 1 75 ? -4.574 6.269 10.471 1.00 98.31 75 ASN A O 1
ATOM 541 N N . VAL A 1 76 ? -3.086 7.963 10.452 1.00 98.62 76 VAL A N 1
ATOM 542 C CA . VAL A 1 76 ? -2.619 7.794 9.080 1.00 98.62 76 VAL A CA 1
ATOM 543 C C . VAL A 1 76 ? -1.232 7.159 9.087 1.00 98.62 76 VAL A C 1
ATOM 545 O O . VAL A 1 76 ? -0.333 7.638 9.783 1.00 98.62 76 VAL A O 1
ATOM 548 N N . SER A 1 77 ? -1.051 6.127 8.267 1.00 98.12 77 SER A N 1
ATOM 549 C CA . SER A 1 77 ? 0.222 5.419 8.074 1.00 98.12 77 SER A CA 1
ATOM 550 C C . SER A 1 77 ? 0.557 5.270 6.591 1.00 98.12 77 SER A C 1
ATOM 552 O O . SER A 1 77 ? -0.344 5.267 5.754 1.00 98.12 77 SER A O 1
ATOM 554 N N . ARG A 1 78 ? 1.848 5.137 6.268 1.00 97.56 78 ARG A N 1
ATOM 555 C CA . ARG A 1 78 ? 2.378 4.800 4.939 1.00 97.56 78 ARG A CA 1
ATOM 556 C C . ARG A 1 78 ? 2.897 3.369 4.925 1.00 97.56 78 ARG A C 1
ATOM 558 O O . ARG A 1 78 ? 3.629 2.955 5.824 1.00 97.56 78 ARG A O 1
ATOM 565 N N . TRP A 1 79 ? 2.568 2.664 3.856 1.00 97.44 79 TRP A N 1
ATOM 566 C CA . TRP A 1 79 ? 2.967 1.292 3.573 1.00 97.44 79 TRP A CA 1
ATOM 567 C C . TRP A 1 79 ? 3.766 1.246 2.275 1.00 97.44 79 TRP A C 1
ATOM 569 O O . TRP A 1 79 ? 3.479 2.017 1.357 1.00 97.44 79 TRP A O 1
ATOM 579 N N . ASP A 1 80 ? 4.756 0.360 2.211 1.00 94.44 80 ASP A N 1
ATOM 580 C CA . ASP A 1 80 ? 5.485 0.026 0.982 1.00 94.44 80 ASP A CA 1
ATOM 581 C C . ASP A 1 80 ? 5.031 -1.359 0.505 1.00 94.44 80 ASP A C 1
ATOM 583 O O . ASP A 1 80 ? 5.188 -2.350 1.226 1.00 94.44 80 ASP A O 1
ATOM 587 N N . VAL A 1 81 ? 4.447 -1.419 -0.696 1.00 95.31 81 VAL A N 1
ATOM 588 C CA . VAL A 1 81 ? 3.936 -2.666 -1.283 1.00 95.31 81 VAL A CA 1
ATOM 589 C C . VAL A 1 81 ? 5.066 -3.638 -1.619 1.00 95.31 81 VAL A C 1
ATOM 591 O O . VAL A 1 81 ? 4.883 -4.839 -1.429 1.00 95.31 81 VAL A O 1
ATOM 594 N N . LEU A 1 82 ? 6.238 -3.155 -2.052 1.00 92.12 82 LEU A N 1
ATOM 595 C CA . LEU A 1 82 ? 7.375 -4.035 -2.357 1.00 92.12 82 LEU A CA 1
ATOM 596 C C . LEU A 1 82 ? 7.931 -4.691 -1.093 1.00 92.12 82 LEU A C 1
ATOM 598 O O . LEU A 1 82 ? 8.274 -5.869 -1.106 1.00 92.12 82 LEU A O 1
ATOM 602 N N . ALA A 1 83 ? 7.988 -3.936 0.006 1.00 87.69 83 ALA A N 1
ATOM 603 C CA . ALA A 1 83 ? 8.461 -4.447 1.289 1.00 87.69 83 ALA A CA 1
ATOM 604 C C . ALA A 1 83 ? 7.397 -5.259 2.048 1.00 87.69 83 ALA A C 1
ATOM 606 O O . ALA A 1 83 ? 7.737 -5.971 2.993 1.00 87.69 83 ALA A O 1
ATOM 607 N N . GLY A 1 84 ? 6.115 -5.119 1.690 1.00 91.69 84 GLY A N 1
ATOM 608 C CA . GLY A 1 84 ? 5.002 -5.720 2.427 1.00 91.69 84 GLY A CA 1
ATOM 609 C C . GLY A 1 84 ? 4.897 -5.215 3.870 1.00 91.69 84 GLY A C 1
ATOM 610 O O . GLY A 1 84 ? 4.501 -5.970 4.756 1.00 91.69 84 GLY A O 1
ATOM 611 N N . ALA A 1 85 ? 5.293 -3.963 4.129 1.00 92.19 85 ALA A N 1
ATOM 612 C CA . ALA A 1 85 ? 5.478 -3.453 5.487 1.00 92.19 85 ALA A CA 1
ATOM 613 C C . ALA A 1 85 ? 4.997 -2.008 5.671 1.00 92.19 85 ALA A C 1
ATOM 615 O O . ALA A 1 85 ? 5.002 -1.190 4.745 1.00 92.19 85 ALA A O 1
ATOM 616 N N . GLU A 1 86 ? 4.613 -1.687 6.909 1.00 94.12 86 GLU A N 1
ATOM 617 C CA . GLU A 1 86 ? 4.416 -0.308 7.346 1.00 94.12 86 GLU A CA 1
ATOM 618 C C . GLU A 1 86 ? 5.778 0.367 7.446 1.00 94.12 86 GLU A C 1
ATOM 620 O O . GLU A 1 86 ? 6.724 -0.175 8.018 1.00 94.12 86 GLU A O 1
ATOM 625 N N . THR A 1 87 ? 5.875 1.565 6.894 1.00 92.88 87 THR A N 1
ATOM 626 C CA . THR A 1 87 ? 7.149 2.263 6.802 1.00 92.88 87 THR A CA 1
ATOM 627 C C . THR A 1 87 ? 7.119 3.669 7.392 1.00 92.88 87 THR A C 1
ATOM 629 O O . THR A 1 87 ? 8.166 4.232 7.698 1.00 92.88 87 THR A O 1
ATOM 632 N N . GLY A 1 88 ? 5.934 4.229 7.645 1.00 93.56 88 GLY A N 1
ATOM 633 C CA . GLY A 1 88 ? 5.804 5.493 8.363 1.00 93.56 88 GLY A CA 1
ATOM 634 C C . GLY A 1 88 ? 4.470 5.624 9.086 1.00 93.56 88 GLY A C 1
ATOM 635 O O . GLY A 1 88 ? 3.436 5.237 8.552 1.00 93.56 88 GLY A O 1
ATOM 636 N N . ARG A 1 89 ? 4.488 6.225 10.281 1.00 96.56 89 ARG A N 1
ATOM 637 C CA . ARG A 1 89 ? 3.295 6.587 11.063 1.00 96.56 8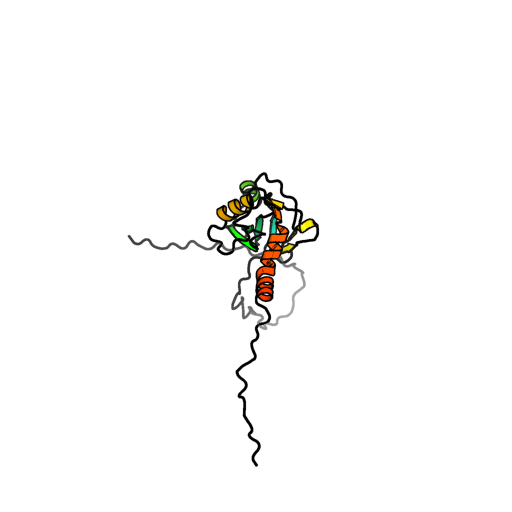9 ARG A CA 1
ATOM 638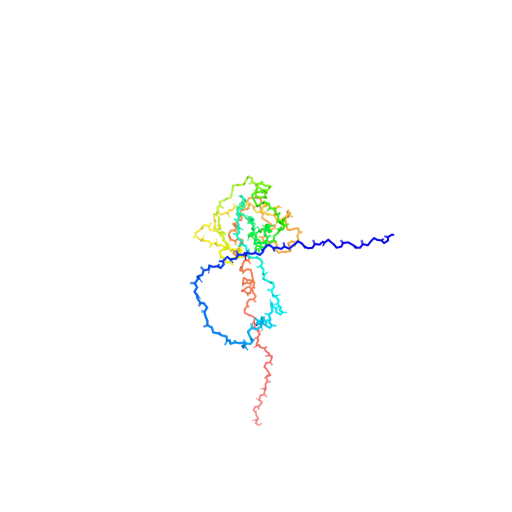 C C . ARG A 1 89 ? 3.206 8.098 11.190 1.00 96.56 89 ARG A C 1
ATOM 640 O O . ARG A 1 89 ? 4.135 8.723 11.695 1.00 96.56 89 ARG A O 1
ATOM 647 N N . TYR A 1 90 ? 2.086 8.675 10.774 1.00 97.31 90 TYR A N 1
ATOM 648 C CA . TYR A 1 90 ? 1.852 10.122 10.821 1.00 97.31 90 TYR A CA 1
ATOM 649 C C . TYR A 1 90 ? 0.840 10.534 11.894 1.00 97.31 90 TYR A C 1
ATOM 651 O O . TYR A 1 90 ? 0.707 11.720 12.185 1.00 97.31 90 TYR A O 1
ATOM 659 N N . GLY A 1 91 ? 0.142 9.574 12.508 1.00 97.50 91 GLY A N 1
ATOM 660 C CA . GLY A 1 91 ? -0.863 9.852 13.534 1.00 97.50 91 GLY A CA 1
ATOM 661 C C . GLY A 1 91 ? -2.098 10.544 12.955 1.00 97.50 91 GLY A C 1
ATOM 662 O O . GLY A 1 91 ? -2.453 10.332 11.797 1.00 97.50 91 GLY A O 1
ATOM 663 N N . LYS A 1 92 ? -2.785 11.354 13.764 1.00 97.94 92 LYS A N 1
ATOM 664 C CA . LYS A 1 92 ? -4.081 11.959 13.411 1.00 97.94 92 LYS A CA 1
ATOM 665 C C . LYS A 1 92 ? -3.924 13.191 12.519 1.00 97.94 92 LYS A C 1
ATOM 667 O O . LYS A 1 92 ? -4.086 14.322 12.972 1.00 97.94 92 LYS A O 1
ATOM 672 N N . VAL A 1 93 ? -3.604 12.960 11.251 1.00 98.00 93 VAL A N 1
ATOM 673 C CA . VAL A 1 93 ? -3.431 13.995 10.220 1.00 98.00 93 VAL A CA 1
ATOM 674 C C . VAL A 1 93 ? -4.458 13.847 9.095 1.00 98.00 93 VAL A C 1
ATOM 676 O O . VAL A 1 93 ? -5.107 12.811 8.949 1.00 98.00 93 VAL A O 1
ATOM 679 N N . SER A 1 94 ? -4.618 14.895 8.283 1.00 98.00 94 SER A N 1
ATOM 680 C CA . SER A 1 94 ? -5.415 14.823 7.055 1.00 98.00 94 SER A CA 1
ATOM 681 C C . SER A 1 94 ? -4.721 13.915 6.039 1.00 98.00 94 SER A C 1
ATOM 683 O O . SER A 1 94 ? -3.573 14.148 5.657 1.00 98.00 94 SER A O 1
ATOM 685 N N . MET A 1 95 ? -5.428 12.876 5.595 1.00 97.69 95 MET A N 1
ATOM 686 C CA . MET A 1 95 ? -4.922 11.930 4.600 1.00 97.69 95 MET A CA 1
ATOM 687 C C . MET A 1 95 ? -4.686 12.609 3.245 1.00 97.69 95 MET A C 1
ATOM 689 O O . MET A 1 95 ? -3.695 12.318 2.584 1.00 97.69 95 MET A O 1
ATOM 693 N N . ASP A 1 96 ? -5.546 13.559 2.872 1.00 97.69 96 ASP A N 1
ATOM 694 C CA . ASP A 1 96 ? -5.433 14.322 1.624 1.00 97.69 96 ASP A CA 1
ATOM 695 C C . ASP A 1 96 ? -4.236 15.275 1.655 1.00 97.69 96 ASP A C 1
ATOM 697 O O . ASP A 1 96 ? -3.556 15.466 0.649 1.00 97.69 96 ASP A O 1
ATOM 701 N N . ASP A 1 97 ? -3.957 15.882 2.810 1.00 97.50 97 ASP A N 1
ATOM 702 C CA . ASP A 1 97 ? -2.809 16.779 2.966 1.00 97.50 97 ASP A CA 1
ATOM 703 C C . ASP A 1 97 ? -1.504 15.985 2.900 1.00 97.50 97 ASP A C 1
ATOM 705 O O . ASP A 1 97 ? -0.539 16.429 2.278 1.00 97.50 97 ASP A O 1
ATOM 709 N N . MET A 1 98 ? -1.489 14.789 3.500 1.00 97.06 98 MET A N 1
ATOM 710 C CA . MET A 1 98 ? -0.353 13.874 3.416 1.00 97.06 98 MET A CA 1
ATOM 711 C C . MET A 1 98 ? -0.131 13.354 1.999 1.00 97.06 98 MET A C 1
ATOM 713 O O . MET A 1 98 ? 1.014 13.314 1.561 1.00 97.06 98 MET A O 1
ATOM 717 N N . GLU A 1 99 ? -1.193 13.010 1.271 1.00 95.94 99 GLU A N 1
ATOM 718 C CA . GLU A 1 99 ? -1.103 12.638 -0.143 1.00 95.94 99 GLU A CA 1
ATOM 719 C C . GLU A 1 99 ? -0.473 13.766 -0.967 1.00 95.94 99 GLU A C 1
ATOM 721 O O . GLU A 1 99 ? 0.490 13.524 -1.687 1.00 95.94 99 GLU A O 1
ATOM 726 N N . ARG A 1 100 ? -0.938 15.013 -0.803 1.00 95.69 100 ARG A N 1
ATOM 727 C CA . ARG A 1 100 ? -0.349 16.169 -1.503 1.00 95.69 100 ARG A CA 1
ATOM 728 C C . ARG A 1 100 ? 1.104 16.422 -1.108 1.00 95.69 100 ARG A C 1
ATOM 730 O O . ARG A 1 100 ? 1.905 16.787 -1.958 1.00 95.69 100 ARG A O 1
ATOM 737 N N . LYS A 1 101 ? 1.450 16.238 0.169 1.00 95.56 101 LYS A N 1
ATOM 738 C CA . LYS A 1 101 ? 2.819 16.418 0.675 1.00 95.56 101 LYS A CA 1
ATOM 739 C C . LYS A 1 101 ? 3.789 15.366 0.131 1.00 95.56 101 LYS A C 1
ATOM 741 O O . LYS A 1 101 ? 4.959 15.676 -0.064 1.00 95.56 101 LYS A O 1
ATOM 746 N N . LEU A 1 102 ? 3.319 14.134 -0.045 1.00 92.25 102 LEU A N 1
ATOM 747 C CA . LEU A 1 102 ? 4.114 13.000 -0.525 1.00 92.25 102 LEU A CA 1
ATOM 748 C C . LEU A 1 102 ? 4.014 12.803 -2.041 1.00 92.25 102 LEU A C 1
ATOM 750 O O . LEU A 1 102 ? 4.596 11.859 -2.564 1.00 92.25 102 LEU A O 1
ATOM 754 N N . PHE A 1 103 ? 3.258 13.654 -2.734 1.00 90.94 103 PHE A N 1
ATOM 755 C CA . PHE A 1 103 ? 3.072 13.555 -4.168 1.00 90.94 103 PHE A CA 1
ATOM 756 C C . PHE A 1 103 ? 4.403 13.724 -4.900 1.00 90.94 103 PHE A C 1
ATOM 758 O O . PHE A 1 103 ? 5.105 14.722 -4.736 1.00 90.94 103 PHE A O 1
ATOM 765 N N . GLU A 1 104 ? 4.690 12.769 -5.774 1.00 86.81 104 GLU A N 1
ATOM 766 C CA . GLU A 1 104 ? 5.801 12.819 -6.712 1.00 86.81 104 GLU A CA 1
ATOM 767 C C . GLU A 1 104 ? 5.251 12.757 -8.138 1.00 86.81 104 GLU A C 1
ATOM 769 O O . GLU A 1 104 ? 4.384 11.935 -8.448 1.00 86.81 104 GLU A O 1
ATOM 774 N N . ALA A 1 105 ? 5.747 13.622 -9.023 1.00 82.94 105 ALA A N 1
ATOM 775 C CA . ALA A 1 105 ? 5.384 13.592 -10.434 1.00 82.94 105 ALA A CA 1
ATOM 776 C C . ALA A 1 105 ? 6.094 12.420 -11.133 1.00 82.94 105 ALA A C 1
ATOM 778 O O . ALA A 1 105 ? 7.116 12.601 -11.790 1.00 82.94 105 ALA A O 1
ATOM 779 N N . ARG A 1 106 ? 5.546 11.212 -10.972 1.00 81.75 106 ARG A N 1
ATOM 780 C CA . ARG A 1 106 ? 6.067 9.972 -11.552 1.00 81.75 106 ARG A CA 1
ATOM 781 C C . ARG A 1 106 ? 5.050 9.330 -12.485 1.00 81.75 106 ARG A C 1
ATOM 783 O O . ARG A 1 106 ? 3.861 9.269 -12.181 1.00 81.75 106 ARG A O 1
ATOM 790 N N . HIS A 1 107 ? 5.531 8.818 -13.614 1.00 81.31 107 HIS A N 1
ATOM 791 C CA . HIS A 1 107 ? 4.729 8.001 -14.515 1.00 81.31 107 HIS A CA 1
ATOM 792 C C . HIS A 1 107 ? 4.996 6.517 -14.243 1.00 81.31 107 HIS A C 1
ATOM 794 O O . HIS A 1 107 ? 5.944 5.948 -14.777 1.00 81.31 107 HIS A O 1
ATOM 800 N N . CYS A 1 108 ? 4.140 5.893 -13.435 1.00 88.31 108 CYS A N 1
ATOM 801 C CA . CYS A 1 108 ? 4.142 4.449 -13.213 1.00 88.31 108 CYS A CA 1
ATOM 802 C C . CYS A 1 108 ? 2.748 3.880 -13.552 1.00 88.31 108 CYS A C 1
ATOM 804 O O . CYS A 1 108 ? 1.734 4.424 -13.087 1.00 88.31 108 CYS A O 1
ATOM 806 N N . PRO A 1 109 ? 2.645 2.844 -14.407 1.00 93.31 109 PRO A N 1
ATOM 807 C CA . PRO A 1 109 ? 1.366 2.216 -14.715 1.00 93.31 109 PRO A CA 1
ATOM 808 C C . PRO A 1 109 ? 0.827 1.450 -13.501 1.00 93.31 109 PRO A C 1
ATOM 810 O O . PRO A 1 109 ? 1.567 1.022 -12.622 1.00 93.31 109 PRO A O 1
ATOM 813 N N . SER A 1 110 ? -0.490 1.248 -13.453 1.00 94.38 110 SER A N 1
ATOM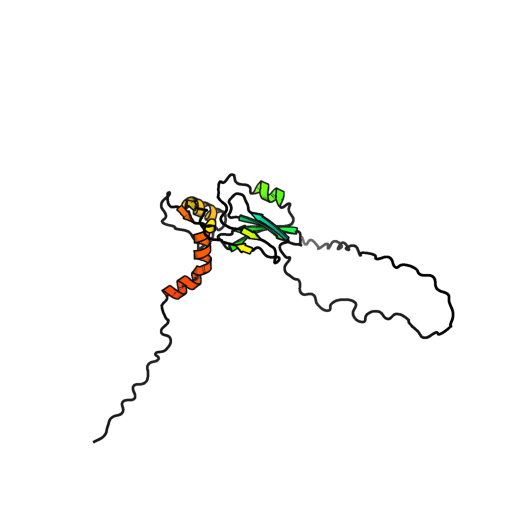 814 C CA . SER A 1 110 ? -1.094 0.415 -12.410 1.00 94.38 110 SER A CA 1
ATOM 815 C C . SER A 1 110 ? -0.683 -1.048 -12.587 1.00 94.38 110 SER A C 1
ATOM 817 O O . SER A 1 110 ? -0.821 -1.595 -13.681 1.00 94.38 110 SER A O 1
ATOM 819 N N . TRP A 1 111 ? -0.240 -1.679 -11.500 1.00 97.00 111 TRP A N 1
ATOM 820 C CA . TRP A 1 111 ? 0.189 -3.084 -11.474 1.00 97.00 111 TRP A CA 1
ATOM 821 C C . TRP A 1 111 ? -0.363 -3.872 -10.271 1.00 97.00 111 TRP A C 1
ATOM 823 O O . TRP A 1 111 ? -0.157 -5.075 -10.158 1.00 97.00 111 TRP A O 1
ATOM 833 N N . PHE A 1 112 ? -1.126 -3.232 -9.385 1.00 97.81 112 PHE A N 1
ATOM 834 C CA . PHE A 1 112 ? -1.866 -3.912 -8.326 1.00 97.81 112 PHE A CA 1
ATOM 835 C C . PHE A 1 112 ? -3.196 -3.215 -8.052 1.00 97.81 112 PHE A C 1
ATOM 837 O O . PHE A 1 112 ? -3.405 -2.061 -8.438 1.00 97.81 112 PHE A O 1
ATOM 844 N N . VAL A 1 113 ? -4.072 -3.911 -7.333 1.00 97.69 113 VAL A N 1
ATOM 845 C CA . VAL A 1 113 ? -5.271 -3.332 -6.719 1.00 97.69 113 VAL A CA 1
ATOM 846 C C . VAL A 1 113 ? -5.128 -3.408 -5.205 1.00 97.69 113 VAL A C 1
ATOM 848 O O . VAL A 1 113 ? -4.784 -4.459 -4.668 1.00 97.69 113 VAL A O 1
ATOM 851 N N . ALA A 1 114 ? -5.375 -2.291 -4.523 1.00 97.88 114 ALA A N 1
ATOM 852 C CA . ALA A 1 114 ? -5.443 -2.239 -3.069 1.00 97.88 114 ALA A CA 1
ATOM 853 C C . ALA A 1 114 ? -6.902 -2.264 -2.606 1.00 97.88 114 ALA A C 1
ATOM 855 O O . ALA A 1 114 ? -7.776 -1.670 -3.242 1.00 97.88 114 ALA A O 1
ATOM 856 N N . ASP A 1 115 ? -7.168 -2.931 -1.488 1.00 97.75 115 ASP A N 1
ATOM 857 C CA . ASP A 1 115 ? -8.452 -2.849 -0.806 1.00 97.75 115 ASP A CA 1
ATOM 858 C C . ASP A 1 115 ? -8.303 -2.957 0.712 1.00 97.75 115 ASP A C 1
ATOM 860 O O . ASP A 1 115 ? -7.271 -3.380 1.231 1.00 97.75 115 ASP A O 1
ATOM 864 N N . ASN A 1 116 ? -9.348 -2.544 1.426 1.00 97.62 116 ASN A N 1
ATOM 865 C CA . ASN A 1 116 ? -9.413 -2.598 2.882 1.00 97.62 116 ASN A CA 1
ATOM 866 C C . ASN A 1 116 ? -10.712 -3.220 3.412 1.00 97.62 116 ASN A C 1
ATOM 868 O O . ASN A 1 116 ? -11.119 -2.944 4.541 1.00 97.62 116 ASN A O 1
ATOM 872 N N . ARG A 1 117 ? -11.387 -4.060 2.612 1.00 96.69 117 ARG A N 1
ATOM 873 C CA . ARG A 1 117 ? -12.734 -4.578 2.935 1.00 96.69 117 ARG A CA 1
ATOM 874 C C . ARG A 1 117 ? -12.782 -5.397 4.226 1.00 96.69 117 ARG A C 1
ATOM 876 O O . ARG A 1 117 ? -13.829 -5.478 4.855 1.00 96.69 117 ARG A O 1
ATOM 883 N N . LEU A 1 118 ? -11.654 -5.989 4.612 1.00 95.69 118 LEU A N 1
ATOM 884 C CA . LEU A 1 118 ? -11.515 -6.820 5.811 1.00 95.69 118 LEU A CA 1
ATOM 885 C C . LEU A 1 118 ? -10.916 -6.061 7.009 1.00 95.69 118 LEU A C 1
ATOM 887 O O . LEU A 1 118 ? -10.463 -6.686 7.961 1.00 95.69 118 LEU A O 1
ATOM 891 N N . GLY A 1 119 ? -10.868 -4.725 6.967 1.00 97.06 119 GLY A N 1
ATOM 892 C CA . GLY A 1 119 ? -10.251 -3.920 8.028 1.00 97.06 119 GLY A CA 1
ATOM 893 C C . GLY A 1 119 ? -8.720 -3.979 8.045 1.00 97.06 119 GLY A C 1
ATOM 894 O O . GLY A 1 119 ? -8.097 -3.523 8.998 1.00 97.06 119 GLY A O 1
ATOM 895 N N . GLN A 1 120 ? -8.109 -4.511 6.987 1.00 96.75 120 GLN A N 1
ATOM 896 C CA . GLN A 1 120 ? -6.663 -4.608 6.784 1.00 96.75 120 GLN A CA 1
ATOM 897 C C . GLN A 1 120 ? -6.319 -4.222 5.346 1.00 96.75 120 GLN A C 1
ATOM 899 O O . GLN A 1 120 ? -7.150 -4.399 4.458 1.00 96.75 120 GLN A O 1
ATOM 904 N N . LEU A 1 121 ? -5.097 -3.758 5.099 1.00 97.75 121 LEU A N 1
ATOM 905 C CA . LEU A 1 121 ? -4.622 -3.493 3.745 1.00 97.75 121 LEU A CA 1
ATOM 906 C C . LEU A 1 121 ? -4.374 -4.821 3.016 1.00 97.75 121 LEU A C 1
ATOM 908 O O . LEU A 1 121 ? -3.581 -5.640 3.472 1.00 97.75 121 LEU A O 1
ATOM 912 N N . SER A 1 122 ? -5.056 -5.025 1.894 1.00 97.44 122 SER A N 1
ATOM 913 C CA . SER A 1 122 ? -4.915 -6.198 1.027 1.00 97.44 122 SER A CA 1
ATOM 914 C C . SER A 1 122 ? -4.465 -5.761 -0.362 1.00 97.44 122 SER A C 1
ATOM 916 O O . SER A 1 122 ? -4.990 -4.787 -0.902 1.00 97.44 122 SER A O 1
ATOM 918 N N . ILE A 1 123 ? -3.489 -6.472 -0.931 1.00 97.50 123 ILE A N 1
ATOM 919 C CA . ILE A 1 123 ? -2.935 -6.206 -2.264 1.00 97.50 123 ILE A CA 1
ATOM 920 C C . ILE A 1 123 ? -3.249 -7.392 -3.169 1.00 97.50 123 ILE A C 1
ATOM 922 O O . ILE A 1 123 ? -2.930 -8.532 -2.837 1.00 97.50 123 ILE A O 1
ATOM 926 N N . SER A 1 124 ? -3.866 -7.119 -4.316 1.00 97.06 124 SER A N 1
ATOM 927 C CA . SER A 1 124 ? -4.181 -8.113 -5.342 1.00 97.06 124 SER A CA 1
ATOM 928 C C . SER A 1 124 ? -3.299 -7.901 -6.570 1.00 97.06 124 SER A C 1
ATOM 930 O O . SER A 1 124 ? -3.273 -6.806 -7.138 1.00 97.06 124 SER A O 1
ATOM 932 N N . LEU A 1 125 ? -2.590 -8.956 -6.978 1.00 97.31 125 LEU A N 1
ATOM 933 C CA . LEU A 1 125 ? -1.781 -9.007 -8.196 1.00 97.31 125 LEU A CA 1
ATOM 934 C C . LEU A 1 125 ? -2.493 -9.888 -9.226 1.00 97.31 125 LEU A C 1
ATOM 936 O O . LEU A 1 125 ? -2.650 -11.086 -9.004 1.00 97.31 125 LEU A O 1
ATOM 940 N N . GLU A 1 126 ? -2.911 -9.304 -10.347 1.00 96.75 126 GLU A N 1
ATOM 941 C CA . GLU A 1 126 ? -3.659 -10.006 -11.396 1.00 96.75 126 GLU A CA 1
ATOM 942 C C . GLU A 1 126 ? -2.879 -10.008 -12.721 1.00 96.75 126 GLU A C 1
ATOM 944 O O . GLU A 1 126 ? -2.547 -8.936 -13.233 1.00 96.75 126 GLU A O 1
ATOM 949 N N . PRO A 1 127 ? -2.561 -11.179 -13.301 1.00 95.25 127 PRO A N 1
ATOM 950 C CA . PRO A 1 127 ? -1.970 -11.254 -14.634 1.00 95.25 127 PRO A CA 1
ATOM 951 C C . PRO A 1 127 ? -2.950 -10.817 -15.745 1.00 95.25 127 PRO A C 1
ATOM 953 O O . PRO A 1 127 ? -4.137 -11.118 -15.657 1.00 95.25 127 PRO A O 1
ATOM 956 N N . PRO A 1 128 ? -2.473 -10.169 -16.827 1.00 94.06 128 PRO A N 1
ATOM 957 C CA . PRO A 1 128 ? -1.084 -9.763 -17.053 1.00 94.06 128 PRO A CA 1
ATOM 958 C C . PRO A 1 128 ? -0.719 -8.437 -16.363 1.00 94.06 128 PRO A C 1
ATOM 960 O O . PRO A 1 128 ? 0.450 -8.063 -16.357 1.00 94.06 128 PRO A O 1
ATOM 963 N N . HIS A 1 129 ? -1.692 -7.731 -15.777 1.00 94.12 129 HIS A N 1
ATOM 964 C CA . HIS A 1 129 ? -1.537 -6.367 -15.262 1.00 94.12 129 HIS A CA 1
ATOM 965 C C . HIS A 1 129 ? -0.445 -6.213 -14.202 1.00 94.12 129 HIS A C 1
ATOM 967 O O . HIS A 1 129 ? 0.224 -5.181 -14.173 1.00 94.12 129 HIS A O 1
ATOM 973 N N . CYS A 1 130 ? -0.212 -7.233 -13.374 1.00 96.12 130 CYS A N 1
ATOM 974 C CA . CYS A 1 130 ? 0.846 -7.198 -12.367 1.00 96.12 130 CYS A CA 1
ATOM 975 C C . CYS A 1 130 ? 2.261 -7.066 -12.936 1.00 96.12 130 CYS A C 1
ATOM 977 O O . CYS A 1 130 ? 3.162 -6.651 -12.213 1.00 96.12 130 CYS A O 1
ATOM 979 N N . PHE A 1 131 ? 2.448 -7.319 -14.231 1.00 95.88 131 PHE A N 1
ATOM 980 C CA . PHE A 1 131 ? 3.733 -7.184 -14.908 1.00 95.88 131 PHE A CA 1
ATOM 981 C C . PHE A 1 131 ? 3.864 -5.891 -15.725 1.00 95.88 131 PHE A C 1
ATOM 983 O O . PHE A 1 131 ? 4.832 -5.748 -16.461 1.00 95.88 131 PHE A O 1
ATOM 990 N N . ASN A 1 132 ? 2.949 -4.927 -15.591 1.00 94.56 132 ASN A N 1
ATOM 991 C CA . ASN A 1 132 ? 3.001 -3.691 -16.381 1.00 94.56 132 ASN A CA 1
ATOM 992 C C . ASN A 1 132 ? 4.019 -2.656 -15.876 1.00 94.56 132 ASN A C 1
ATOM 994 O O . ASN A 1 132 ? 4.386 -1.763 -16.636 1.00 94.56 132 ASN A O 1
ATOM 998 N N . ALA A 1 133 ? 4.433 -2.725 -14.608 1.00 94.12 133 ALA A N 1
ATOM 999 C CA . ALA A 1 133 ? 5.339 -1.745 -14.016 1.00 94.12 133 ALA A CA 1
ATOM 1000 C C . ALA A 1 133 ? 6.790 -2.231 -14.058 1.00 94.12 133 ALA A C 1
ATOM 1002 O O . ALA A 1 133 ? 7.167 -3.167 -13.347 1.00 94.12 133 ALA A O 1
ATOM 1003 N N . GLU A 1 134 ? 7.589 -1.559 -14.884 1.00 91.88 134 GLU A N 1
ATOM 1004 C CA . GLU A 1 134 ? 9.034 -1.729 -14.973 1.00 91.88 134 GLU A CA 1
ATOM 1005 C C . GLU A 1 134 ? 9.735 -0.427 -14.600 1.00 91.88 134 GLU A C 1
ATOM 1007 O O . GLU A 1 134 ? 9.422 0.629 -15.152 1.00 91.88 134 GLU A O 1
ATOM 1012 N N . GLU A 1 135 ? 10.705 -0.512 -13.697 1.00 87.88 135 GLU A N 1
ATOM 1013 C CA . GLU A 1 135 ? 11.506 0.630 -13.261 1.00 87.88 135 GLU A CA 1
ATOM 1014 C C . GLU A 1 135 ? 12.996 0.307 -13.355 1.00 87.88 135 GLU A C 1
ATOM 1016 O O . GLU A 1 135 ? 13.394 -0.860 -13.334 1.00 87.88 135 GLU A O 1
ATOM 1021 N N . TYR A 1 136 ? 13.831 1.335 -13.494 1.00 87.50 136 TYR A N 1
ATOM 1022 C CA . TYR A 1 136 ? 15.278 1.150 -13.530 1.00 87.50 136 TYR A CA 1
ATOM 1023 C C . TYR A 1 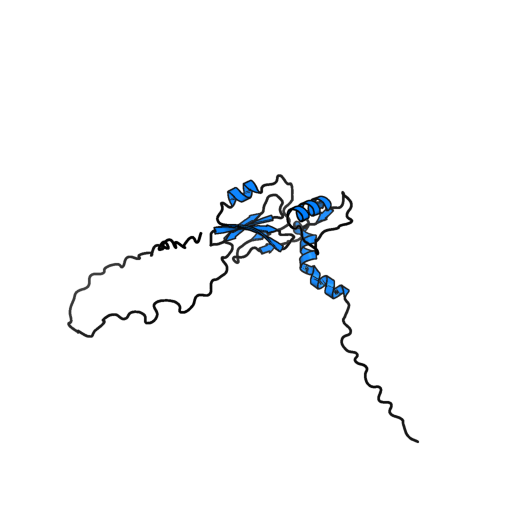136 ? 15.779 0.651 -12.172 1.00 87.50 136 TYR A C 1
ATOM 1025 O O . TYR A 1 136 ? 15.415 1.184 -11.122 1.00 87.50 136 TYR A O 1
ATOM 1033 N N . ALA A 1 137 ? 16.635 -0.370 -12.193 1.00 81.56 137 ALA A N 1
ATOM 1034 C CA . ALA A 1 137 ? 17.152 -1.016 -10.990 1.00 81.56 137 ALA A CA 1
ATOM 1035 C C . ALA A 1 137 ? 17.874 -0.022 -10.067 1.00 81.56 137 ALA A C 1
ATOM 1037 O O . ALA A 1 137 ? 17.721 -0.094 -8.850 1.00 81.56 137 ALA A O 1
ATOM 1038 N N . GLN A 1 138 ? 18.617 0.929 -10.638 1.00 80.62 138 GLN A N 1
ATOM 1039 C CA . GLN A 1 138 ? 19.332 1.951 -9.875 1.00 80.62 138 GLN A CA 1
ATOM 1040 C C . GLN A 1 138 ? 18.379 2.909 -9.147 1.00 80.62 138 GLN A C 1
ATOM 1042 O O . GLN A 1 138 ? 18.544 3.154 -7.956 1.00 80.62 138 GLN A O 1
ATOM 1047 N N . GLN A 1 139 ? 17.331 3.381 -9.825 1.00 79.19 139 GLN A N 1
ATOM 1048 C CA . GLN A 1 139 ? 16.318 4.253 -9.223 1.00 79.19 139 GLN A CA 1
ATOM 1049 C C . GLN A 1 139 ? 15.616 3.563 -8.045 1.00 79.19 139 GLN A C 1
ATOM 1051 O O . GLN A 1 139 ? 15.435 4.152 -6.980 1.00 79.19 139 GLN A O 1
ATOM 1056 N N . GLN A 1 140 ? 15.303 2.275 -8.204 1.00 78.62 140 GLN A N 1
ATOM 1057 C CA . GLN A 1 140 ? 14.739 1.454 -7.134 1.00 78.62 140 GLN A CA 1
ATOM 1058 C C . GLN A 1 140 ? 15.680 1.332 -5.922 1.00 78.62 140 GLN A C 1
ATOM 1060 O O . GLN A 1 140 ? 15.213 1.375 -4.783 1.00 78.62 140 GLN A O 1
ATOM 1065 N N . GLN A 1 141 ? 16.995 1.216 -6.143 1.00 75.50 141 GLN A N 1
ATOM 1066 C CA . GLN A 1 141 ? 17.990 1.157 -5.065 1.00 75.50 141 GLN A CA 1
ATOM 1067 C C . GLN A 1 141 ? 18.142 2.489 -4.332 1.00 75.50 141 GLN A C 1
ATOM 1069 O O . GLN A 1 141 ? 18.263 2.498 -3.108 1.00 75.50 141 GLN A O 1
ATOM 1074 N N . GLU A 1 142 ? 18.139 3.609 -5.052 1.00 76.81 142 GLU A N 1
ATOM 1075 C CA . GLU A 1 142 ? 18.226 4.946 -4.453 1.00 76.81 142 GLU A CA 1
ATOM 1076 C C . GLU A 1 142 ? 17.025 5.215 -3.531 1.00 76.81 142 GLU A C 1
ATOM 1078 O O . GLU A 1 142 ? 17.196 5.650 -2.388 1.00 76.81 142 GLU A O 1
ATOM 1083 N N . GLU A 1 143 ? 15.816 4.860 -3.974 1.00 76.31 143 GLU A N 1
ATOM 1084 C CA . GLU A 1 143 ? 14.597 4.937 -3.156 1.00 76.31 143 GLU A CA 1
ATOM 1085 C C . GLU A 1 143 ? 14.637 4.010 -1.943 1.00 76.31 143 GLU A C 1
ATOM 1087 O O . GLU A 1 143 ? 14.238 4.391 -0.836 1.00 76.31 143 GLU A O 1
ATOM 1092 N N . GLU A 1 144 ? 15.122 2.782 -2.132 1.00 73.81 144 GLU A N 1
ATOM 1093 C CA . GLU A 1 144 ? 15.254 1.833 -1.035 1.00 73.81 144 GLU A CA 1
ATOM 1094 C C . GLU A 1 144 ? 16.258 2.337 0.007 1.00 73.81 144 GLU A C 1
ATOM 1096 O O . GLU A 1 144 ? 15.978 2.250 1.200 1.00 73.81 144 GLU A O 1
ATOM 1101 N N . GLN A 1 145 ? 17.371 2.949 -0.402 1.00 69.06 145 GLN A N 1
ATOM 1102 C CA . GLN A 1 145 ? 18.328 3.557 0.528 1.00 69.06 145 GLN A CA 1
ATOM 1103 C C . GLN A 1 145 ? 17.748 4.757 1.277 1.00 69.06 145 GLN A C 1
ATOM 1105 O O . GLN A 1 145 ? 18.031 4.935 2.466 1.00 69.06 145 GLN A O 1
ATOM 1110 N N . GLN A 1 146 ? 16.910 5.559 0.616 1.00 70.44 146 GLN A N 1
ATOM 1111 C CA . GLN A 1 146 ? 16.252 6.703 1.242 1.00 70.44 146 GLN A CA 1
ATOM 1112 C C . GLN A 1 146 ? 15.317 6.284 2.391 1.00 70.44 146 GLN A C 1
ATOM 1114 O O . GLN A 1 146 ? 15.157 7.032 3.359 1.00 70.44 146 GLN A O 1
ATOM 1119 N N . TRP A 1 147 ? 14.696 5.105 2.298 1.00 63.81 147 TRP A N 1
ATOM 1120 C CA . TRP A 1 147 ? 13.600 4.708 3.188 1.00 63.81 147 TRP A CA 1
ATOM 1121 C C . TRP A 1 147 ? 13.883 3.468 4.053 1.00 63.81 147 TRP A C 1
ATOM 1123 O O . TRP A 1 147 ? 13.319 3.324 5.139 1.00 63.81 147 TRP A O 1
ATOM 1133 N N . ARG A 1 148 ? 14.806 2.599 3.629 1.00 63.66 148 ARG A N 1
ATOM 1134 C CA . ARG A 1 148 ? 15.270 1.391 4.332 1.00 63.66 148 ARG A CA 1
ATOM 1135 C C . ARG A 1 148 ? 16.806 1.387 4.447 1.00 63.66 148 ARG A C 1
ATOM 1137 O O . ARG A 1 148 ? 17.469 0.563 3.822 1.00 63.66 148 ARG A O 1
ATOM 1144 N N . PRO A 1 149 ? 17.411 2.198 5.332 1.00 50.94 149 PRO A N 1
ATOM 1145 C CA . PRO A 1 149 ? 18.872 2.273 5.469 1.00 50.94 149 PRO A CA 1
ATOM 1146 C C . PRO A 1 149 ? 19.539 0.999 6.040 1.00 50.94 149 PRO A C 1
ATOM 1148 O O . PRO A 1 149 ? 20.746 0.989 6.267 1.00 50.94 149 PRO A O 1
ATOM 1151 N N . ARG A 1 150 ? 18.785 -0.077 6.328 1.00 49.16 150 ARG A N 1
ATOM 1152 C CA . ARG A 1 150 ? 19.282 -1.280 7.026 1.00 49.16 150 ARG A CA 1
ATOM 1153 C C . ARG A 1 150 ? 18.712 -2.602 6.488 1.00 49.16 150 ARG A C 1
ATOM 1155 O O . ARG A 1 150 ? 18.421 -3.505 7.268 1.00 49.16 150 ARG A O 1
ATOM 1162 N N . ALA A 1 151 ? 18.505 -2.726 5.181 1.00 51.56 151 ALA A N 1
ATOM 1163 C CA . ALA A 1 151 ? 18.064 -3.990 4.595 1.00 51.56 151 ALA A CA 1
ATOM 1164 C C . ALA A 1 151 ? 19.273 -4.861 4.210 1.00 51.56 151 ALA A C 1
ATOM 1166 O O . ALA A 1 151 ? 19.862 -4.670 3.153 1.00 51.56 151 ALA A O 1
ATOM 1167 N N . SER A 1 152 ? 19.630 -5.840 5.050 1.00 47.34 152 SER A N 1
ATOM 1168 C CA . SER A 1 152 ? 20.523 -6.952 4.659 1.00 47.34 152 SER A CA 1
ATOM 1169 C C . SER A 1 152 ? 19.905 -7.860 3.589 1.00 47.34 152 SER A C 1
ATOM 1171 O O . SER A 1 152 ? 20.607 -8.648 2.965 1.00 47.34 152 SER A O 1
ATOM 1173 N N . ASP A 1 153 ? 18.595 -7.716 3.375 1.00 54.91 153 ASP A N 1
ATOM 1174 C CA . ASP A 1 153 ? 17.758 -8.579 2.546 1.00 54.91 153 ASP A CA 1
ATOM 1175 C C . ASP A 1 153 ? 17.129 -7.769 1.396 1.00 54.91 153 ASP A C 1
ATOM 1177 O O . ASP A 1 153 ? 15.995 -8.026 0.990 1.00 54.91 153 ASP A O 1
ATOM 1181 N N . ALA A 1 154 ? 17.807 -6.705 0.949 1.00 55.66 154 ALA A N 1
ATOM 1182 C CA . ALA A 1 154 ? 17.327 -5.852 -0.133 1.00 55.66 154 ALA A CA 1
ATOM 1183 C C . ALA A 1 154 ? 16.976 -6.710 -1.360 1.00 55.66 154 ALA A C 1
ATOM 1185 O O . ALA A 1 154 ? 17.780 -7.525 -1.812 1.00 55.66 154 ALA A O 1
ATOM 1186 N N . LEU A 1 155 ? 15.780 -6.505 -1.916 1.00 57.50 155 LEU A N 1
ATOM 1187 C CA . LEU A 1 155 ? 15.268 -7.184 -3.120 1.00 57.50 155 LEU A CA 1
ATOM 1188 C C . LEU A 1 155 ? 15.968 -6.693 -4.410 1.00 57.50 155 LEU A C 1
ATOM 1190 O O . LEU A 1 155 ? 15.450 -6.848 -5.515 1.00 57.50 155 LEU A O 1
ATOM 1194 N N . GLY A 1 156 ? 17.138 -6.071 -4.262 1.00 56.03 156 GLY A N 1
ATOM 1195 C CA . GLY A 1 156 ? 17.873 -5.385 -5.308 1.00 56.03 156 GLY A CA 1
ATOM 1196 C C . GLY A 1 156 ? 18.843 -6.284 -6.067 1.00 56.03 156 GLY A C 1
ATOM 1197 O O . GLY A 1 156 ? 19.263 -7.347 -5.616 1.00 56.03 156 GLY A O 1
ATOM 1198 N N . TYR A 1 157 ? 19.235 -5.796 -7.237 1.00 61.88 157 TYR A N 1
ATOM 1199 C CA . TYR A 1 157 ? 20.281 -6.372 -8.071 1.00 61.88 157 TYR A CA 1
ATOM 1200 C C . TYR A 1 157 ? 21.541 -5.504 -7.901 1.00 61.88 157 TYR A C 1
ATOM 1202 O O . TYR A 1 157 ? 21.696 -4.542 -8.650 1.00 61.88 157 TYR A O 1
ATOM 1210 N N . PRO A 1 158 ? 22.423 -5.774 -6.916 1.00 61.41 158 PRO A N 1
ATOM 1211 C CA . PRO A 1 158 ? 23.547 -4.886 -6.579 1.00 61.41 158 PRO A CA 1
ATOM 1212 C C . PRO A 1 158 ? 24.574 -4.730 -7.713 1.00 61.41 158 PRO A C 1
ATOM 1214 O O . PRO A 1 158 ? 25.398 -3.826 -7.675 1.00 61.41 158 PRO A O 1
ATOM 1217 N N . GLU A 1 159 ? 24.512 -5.600 -8.720 1.00 67.06 159 GLU A N 1
ATOM 1218 C CA . GLU A 1 159 ? 25.400 -5.631 -9.886 1.00 67.06 159 GLU A CA 1
ATOM 1219 C C . GLU A 1 159 ? 24.673 -5.248 -11.192 1.00 67.06 159 GLU A C 1
ATOM 1221 O O . GLU A 1 159 ? 25.165 -5.491 -12.292 1.00 67.06 159 GLU A O 1
ATOM 1226 N N . ALA A 1 160 ? 23.460 -4.696 -11.093 1.00 66.38 160 ALA A N 1
ATOM 1227 C CA . ALA A 1 160 ? 22.686 -4.290 -12.257 1.00 66.38 160 ALA A CA 1
ATOM 1228 C C . ALA A 1 160 ? 23.335 -3.108 -12.991 1.00 66.38 160 ALA A C 1
ATOM 1230 O O . ALA A 1 160 ? 23.743 -2.123 -12.381 1.00 66.38 160 ALA A O 1
ATOM 1231 N N . THR A 1 161 ? 23.378 -3.194 -14.321 1.00 75.25 161 THR A N 1
ATOM 1232 C CA . THR A 1 161 ? 23.752 -2.075 -15.197 1.00 75.25 161 THR A CA 1
ATOM 1233 C C . THR A 1 161 ? 22.738 -0.934 -15.084 1.00 75.25 161 THR A C 1
ATOM 1235 O O . THR A 1 161 ? 21.571 -1.193 -14.797 1.00 75.25 161 THR A O 1
ATOM 1238 N N . GLU A 1 162 ? 23.134 0.302 -15.399 1.00 74.56 162 GLU A N 1
ATOM 1239 C CA . GLU A 1 162 ? 22.248 1.485 -15.335 1.00 74.56 162 GLU A CA 1
ATOM 1240 C C . GLU A 1 162 ? 20.945 1.299 -16.143 1.00 74.56 162 GLU A C 1
ATOM 1242 O O . GLU A 1 162 ? 19.872 1.706 -15.705 1.00 74.56 162 GLU A O 1
ATOM 1247 N N . ASP A 1 163 ? 21.011 0.583 -17.272 1.00 82.69 163 ASP A N 1
ATOM 1248 C CA . ASP A 1 163 ? 19.859 0.302 -18.141 1.00 82.69 163 ASP A CA 1
ATOM 1249 C C . ASP A 1 163 ? 19.001 -0.899 -17.706 1.00 82.69 163 ASP A C 1
ATOM 1251 O O . ASP A 1 163 ? 17.997 -1.223 -18.351 1.00 82.69 163 ASP A O 1
ATOM 1255 N N . ALA A 1 164 ? 19.386 -1.602 -16.639 1.00 85.38 164 ALA A N 1
ATOM 1256 C CA . ALA A 1 164 ? 18.653 -2.774 -16.188 1.00 85.38 164 ALA A CA 1
ATOM 1257 C C . ALA A 1 164 ? 17.288 -2.359 -15.634 1.00 85.38 164 ALA A C 1
ATOM 1259 O O . ALA A 1 164 ? 17.187 -1.551 -14.709 1.00 85.38 164 ALA A O 1
ATOM 1260 N N . LYS A 1 165 ? 16.228 -2.959 -16.174 1.00 88.12 165 LYS A N 1
ATOM 1261 C CA . LYS A 1 165 ? 14.862 -2.773 -15.687 1.00 88.12 165 LYS A CA 1
ATOM 1262 C C . LYS A 1 165 ? 14.440 -3.941 -14.816 1.00 88.12 165 LYS A C 1
ATOM 1264 O O . LYS A 1 165 ? 14.712 -5.101 -15.128 1.00 88.12 165 LYS A O 1
ATOM 1269 N N . VAL A 1 166 ? 13.739 -3.625 -13.739 1.00 90.00 166 VAL A N 1
ATOM 1270 C CA . VAL A 1 166 ? 13.122 -4.596 -12.841 1.00 90.00 166 VAL A CA 1
ATOM 1271 C C . VAL A 1 166 ? 11.615 -4.454 -12.899 1.00 90.00 166 VAL A C 1
ATOM 1273 O O . VAL A 1 166 ? 11.081 -3.354 -13.007 1.00 90.00 166 VAL A O 1
ATOM 1276 N N . ASN A 1 167 ? 10.924 -5.584 -12.818 1.00 93.81 167 ASN A N 1
ATOM 1277 C CA . ASN A 1 167 ? 9.473 -5.615 -12.798 1.00 93.81 167 ASN A CA 1
ATOM 1278 C C . ASN A 1 167 ? 8.963 -5.643 -11.353 1.00 93.81 167 ASN A C 1
ATOM 1280 O O . ASN A 1 167 ? 9.316 -6.551 -10.596 1.00 93.81 167 ASN A O 1
ATOM 1284 N N . LEU A 1 168 ? 8.124 -4.679 -10.976 1.00 93.62 168 LEU A N 1
ATOM 1285 C CA . LEU A 1 168 ? 7.685 -4.513 -9.586 1.00 93.62 168 LEU A CA 1
ATOM 1286 C C . LEU A 1 168 ? 6.820 -5.685 -9.100 1.00 93.62 168 LEU A C 1
ATOM 1288 O O . LEU A 1 168 ? 7.058 -6.227 -8.020 1.00 93.62 168 LEU A O 1
ATOM 1292 N N . GLY A 1 169 ? 5.867 -6.148 -9.917 1.00 95.44 169 GLY A N 1
ATOM 1293 C CA . GLY A 1 169 ? 5.037 -7.304 -9.570 1.00 95.44 169 GLY A CA 1
ATOM 1294 C C . GLY A 1 169 ? 5.845 -8.588 -9.447 1.00 95.44 169 GLY A C 1
ATOM 1295 O O . GLY A 1 169 ? 5.618 -9.372 -8.524 1.00 95.44 169 GLY A O 1
ATOM 1296 N N . LYS A 1 170 ? 6.849 -8.775 -10.315 1.00 93.62 170 LYS A N 1
ATOM 1297 C CA . LYS A 1 170 ? 7.812 -9.873 -10.178 1.00 93.62 170 LYS A CA 1
ATOM 1298 C C . LYS A 1 170 ? 8.521 -9.805 -8.826 1.00 93.62 170 LYS A C 1
ATOM 1300 O O . LYS A 1 170 ? 8.521 -10.813 -8.132 1.00 93.62 170 LYS A O 1
ATOM 1305 N N . LEU A 1 171 ? 9.069 -8.654 -8.428 1.00 91.81 171 LEU A N 1
ATOM 1306 C CA . LEU A 1 171 ? 9.780 -8.509 -7.148 1.00 91.81 171 LEU A CA 1
ATOM 1307 C C . LEU A 1 171 ? 8.910 -8.900 -5.947 1.00 91.81 171 LEU A C 1
ATOM 1309 O O . LEU A 1 171 ? 9.378 -9.625 -5.069 1.00 91.81 171 LEU A O 1
ATOM 1313 N N . VAL A 1 172 ? 7.632 -8.503 -5.939 1.00 93.62 172 VAL A N 1
ATOM 1314 C CA . VAL A 1 172 ? 6.690 -8.917 -4.884 1.00 93.62 172 VAL A CA 1
ATOM 1315 C C . VAL A 1 172 ? 6.519 -10.435 -4.858 1.00 93.62 172 VAL A C 1
ATOM 1317 O O . VAL A 1 172 ? 6.572 -11.038 -3.788 1.00 93.62 172 VAL A O 1
ATOM 1320 N N . LEU A 1 173 ? 6.349 -11.074 -6.020 1.00 93.69 173 LEU A N 1
ATOM 1321 C CA . LEU A 1 173 ? 6.236 -12.533 -6.104 1.00 93.69 173 LEU A CA 1
ATOM 1322 C C . LEU A 1 173 ? 7.528 -13.225 -5.643 1.00 93.69 173 LEU A C 1
ATOM 1324 O O . LEU A 1 173 ? 7.468 -14.218 -4.919 1.00 93.69 173 LEU A O 1
ATOM 1328 N N . GLU A 1 174 ? 8.699 -12.706 -6.014 1.00 90.25 174 GLU A N 1
ATOM 1329 C CA . GLU A 1 174 ? 9.983 -13.256 -5.567 1.00 90.25 174 GLU A CA 1
ATOM 1330 C C . GLU A 1 174 ? 10.151 -13.160 -4.049 1.00 90.25 174 GLU A C 1
ATOM 1332 O O . GLU A 1 174 ? 10.565 -14.143 -3.433 1.00 90.25 174 GLU A O 1
ATOM 1337 N N . GLY A 1 175 ? 9.772 -12.028 -3.449 1.00 88.81 175 GLY A N 1
ATOM 1338 C CA . GLY A 1 175 ? 9.768 -11.841 -1.999 1.00 88.81 175 GLY A CA 1
ATOM 1339 C C . GLY A 1 175 ? 8.773 -12.765 -1.294 1.00 88.81 175 GLY A C 1
ATOM 1340 O O . GLY A 1 175 ? 9.141 -13.471 -0.354 1.00 88.81 175 GLY A O 1
ATOM 1341 N N . ALA A 1 176 ? 7.534 -12.838 -1.788 1.00 91.75 176 ALA A N 1
ATOM 1342 C CA . ALA A 1 176 ? 6.478 -13.666 -1.205 1.00 91.75 176 ALA A CA 1
ATOM 1343 C C . ALA A 1 176 ? 6.826 -15.166 -1.208 1.00 91.75 176 ALA A C 1
ATOM 1345 O O . ALA A 1 176 ? 6.516 -15.881 -0.255 1.00 91.75 176 ALA A O 1
ATOM 1346 N N . PHE A 1 177 ? 7.508 -15.644 -2.254 1.00 91.12 177 PHE A N 1
ATOM 1347 C CA . PHE A 1 177 ? 7.918 -17.044 -2.390 1.00 91.12 177 PHE A CA 1
ATOM 1348 C C . PHE A 1 177 ? 9.385 -17.304 -2.012 1.00 91.12 177 PHE A C 1
ATOM 1350 O O . PHE A 1 177 ? 9.881 -18.412 -2.240 1.00 91.12 177 PHE A O 1
ATOM 1357 N N . ALA A 1 178 ? 10.087 -16.337 -1.412 1.00 87.38 178 ALA A N 1
ATOM 1358 C CA . ALA A 1 178 ? 11.519 -16.447 -1.124 1.00 87.38 178 ALA A CA 1
ATOM 1359 C C . ALA A 1 178 ? 11.856 -17.672 -0.258 1.00 87.38 178 ALA A C 1
ATOM 1361 O O . ALA A 1 178 ? 12.768 -18.434 -0.583 1.00 87.38 178 ALA A O 1
ATOM 1362 N N . LEU A 1 179 ? 11.083 -17.916 0.805 1.00 87.38 179 LEU A N 1
ATOM 1363 C CA . LEU A 1 179 ? 11.296 -19.063 1.696 1.00 87.38 179 LEU A CA 1
ATOM 1364 C C . LEU A 1 179 ? 11.038 -20.400 0.997 1.00 87.38 179 LEU A C 1
ATOM 1366 O O . LEU A 1 179 ? 11.808 -21.344 1.166 1.00 87.38 179 LEU A O 1
ATOM 1370 N N . TRP A 1 180 ? 9.988 -20.477 0.177 1.00 89.81 180 TRP A N 1
ATOM 1371 C CA . TRP A 1 180 ? 9.705 -21.672 -0.617 1.00 89.81 180 TRP A CA 1
ATOM 1372 C C . TRP A 1 180 ? 10.842 -21.953 -1.606 1.00 89.81 180 TRP A C 1
ATOM 1374 O O . TRP A 1 180 ? 11.350 -23.072 -1.664 1.00 89.81 180 TRP A O 1
ATOM 1384 N N . ARG A 1 181 ? 11.319 -20.923 -2.315 1.00 85.25 181 ARG A N 1
ATOM 1385 C CA . ARG A 1 181 ? 12.469 -21.021 -3.226 1.00 85.25 181 ARG A CA 1
ATOM 1386 C C . ARG A 1 181 ? 13.718 -21.529 -2.497 1.00 85.25 181 ARG A C 1
ATOM 1388 O O . ARG A 1 181 ? 14.394 -22.420 -3.004 1.00 85.25 181 ARG A O 1
ATOM 1395 N N . GLN A 1 182 ? 14.007 -21.008 -1.303 1.00 85.56 182 GLN A N 1
ATOM 1396 C CA . GLN A 1 182 ? 15.143 -21.457 -0.490 1.00 85.56 182 GLN A CA 1
ATOM 1397 C C . GLN A 1 182 ? 15.035 -22.934 -0.090 1.00 85.56 182 GLN A C 1
ATOM 1399 O O . GLN A 1 182 ? 16.047 -23.631 -0.087 1.00 85.56 182 GLN A O 1
ATOM 1404 N N . GLN A 1 183 ? 13.834 -23.426 0.222 1.00 88.38 183 GLN A N 1
ATOM 1405 C CA . GLN A 1 183 ? 13.622 -24.842 0.540 1.00 88.38 183 GLN A CA 1
ATOM 1406 C C . GLN A 1 183 ? 13.889 -25.742 -0.669 1.00 88.38 183 GLN A C 1
ATOM 1408 O O . GLN A 1 183 ? 14.577 -26.747 -0.529 1.00 88.38 183 GLN A O 1
ATOM 1413 N N . GLN A 1 184 ? 13.428 -25.354 -1.862 1.00 86.56 184 GLN A N 1
ATOM 1414 C CA . GLN A 1 184 ? 13.660 -26.142 -3.079 1.00 86.56 184 GLN A CA 1
ATOM 1415 C C . GLN A 1 184 ? 15.148 -26.260 -3.431 1.00 86.56 184 GLN A C 1
ATOM 1417 O O . GLN A 1 184 ? 15.605 -27.308 -3.883 1.00 86.56 184 GLN A O 1
ATOM 1422 N N . LEU A 1 185 ? 15.922 -25.200 -3.185 1.00 84.94 185 LEU A N 1
ATOM 1423 C CA . LEU A 1 185 ? 17.365 -25.187 -3.434 1.00 84.94 185 LEU A CA 1
ATOM 1424 C C . LEU A 1 185 ? 18.167 -26.021 -2.427 1.00 84.94 185 LEU A C 1
ATOM 1426 O O . LEU A 1 185 ? 19.283 -26.429 -2.737 1.00 84.94 185 LEU A O 1
ATOM 1430 N N . ARG A 1 186 ? 17.622 -26.291 -1.234 1.00 81.19 186 ARG A N 1
ATOM 1431 C CA . ARG A 1 186 ? 18.293 -27.111 -0.211 1.00 81.19 186 ARG A CA 1
ATOM 1432 C C . ARG A 1 186 ? 18.251 -28.617 -0.510 1.00 81.19 186 ARG A C 1
ATOM 1434 O O . ARG A 1 186 ? 18.947 -29.367 0.167 1.00 81.19 186 ARG A O 1
ATOM 1441 N N . GLY A 1 187 ? 17.519 -29.049 -1.543 1.00 68.88 187 GLY A N 1
ATOM 1442 C CA . GLY A 1 187 ? 17.328 -30.465 -1.873 1.00 68.88 187 GLY A CA 1
ATOM 1443 C C . GLY A 1 187 ? 16.557 -31.223 -0.779 1.00 68.88 187 GLY A C 1
ATOM 1444 O O . GLY A 1 187 ? 16.293 -30.674 0.292 1.00 68.88 187 GLY A O 1
ATOM 1445 N N . PRO A 1 188 ? 16.148 -32.483 -1.014 1.00 69.44 188 PRO A N 1
ATOM 1446 C CA . PRO A 1 188 ? 15.573 -33.297 0.047 1.00 69.44 188 PRO A CA 1
ATOM 1447 C C . PRO A 1 188 ? 16.641 -33.528 1.119 1.00 69.44 188 PRO A C 1
ATOM 1449 O O . PRO A 1 188 ? 17.652 -34.184 0.866 1.00 69.44 188 PRO A O 1
ATOM 1452 N N . THR A 1 189 ? 16.420 -32.992 2.318 1.00 57.84 189 THR A N 1
ATOM 1453 C CA . THR A 1 189 ? 17.196 -33.353 3.503 1.00 57.84 189 THR A CA 1
ATOM 1454 C C . THR A 1 189 ? 17.126 -34.874 3.653 1.00 57.84 189 THR A C 1
ATOM 1456 O O . THR A 1 189 ? 16.067 -35.414 3.970 1.00 57.84 189 THR A O 1
ATOM 1459 N N . MET A 1 190 ? 18.231 -35.586 3.413 1.00 54.38 190 MET A N 1
ATOM 1460 C CA . MET A 1 190 ? 18.368 -36.987 3.823 1.00 54.38 190 MET A CA 1
ATOM 1461 C C . MET A 1 190 ? 18.506 -37.046 5.352 1.00 54.38 190 MET A C 1
ATOM 1463 O O . MET A 1 190 ? 19.562 -37.367 5.891 1.00 54.38 190 MET A O 1
ATOM 1467 N N . GLU A 1 191 ? 17.443 -36.705 6.073 1.00 55.41 191 GLU A N 1
ATOM 1468 C CA . GLU A 1 191 ? 17.299 -37.043 7.485 1.00 55.41 191 GLU A CA 1
ATOM 1469 C C . GLU A 1 191 ? 16.723 -38.458 7.556 1.00 55.41 191 GLU A C 1
ATOM 1471 O O . GLU A 1 191 ? 15.518 -38.661 7.434 1.00 55.41 191 GLU A O 1
ATOM 1476 N N . GLY A 1 192 ? 17.599 -39.460 7.684 1.00 51.09 192 GLY A N 1
ATOM 1477 C CA . GLY A 1 192 ? 17.137 -40.837 7.875 1.00 51.09 192 GLY A CA 1
ATOM 1478 C C . GLY A 1 192 ? 18.066 -41.969 7.452 1.00 51.09 192 GLY A C 1
ATOM 1479 O O . GLY A 1 192 ? 17.568 -43.034 7.115 1.00 51.09 192 GLY A O 1
ATOM 1480 N N . LEU A 1 193 ? 19.388 -41.800 7.478 1.00 47.12 193 LEU A N 1
ATOM 1481 C CA . LEU A 1 193 ? 20.308 -42.942 7.514 1.00 47.12 193 LEU A CA 1
ATOM 1482 C C . LEU A 1 193 ? 21.262 -42.749 8.691 1.00 47.12 193 LEU A C 1
ATOM 1484 O O . LEU A 1 193 ? 22.416 -42.358 8.540 1.00 47.12 193 LEU A O 1
ATOM 1488 N N . GLY A 1 194 ? 20.748 -43.013 9.895 1.00 46.66 194 GLY A N 1
ATOM 1489 C CA . GLY A 1 194 ? 21.628 -43.403 10.992 1.00 46.66 194 GLY A CA 1
ATOM 1490 C C . GLY A 1 194 ? 22.428 -44.639 10.559 1.00 46.66 194 GLY A C 1
ATOM 1491 O O . GLY A 1 194 ? 21.917 -45.427 9.757 1.00 46.66 194 GLY A O 1
ATOM 1492 N N . PRO A 1 195 ? 23.673 -44.821 11.030 1.00 49.19 195 PRO A N 1
ATOM 1493 C CA . PRO A 1 195 ? 24.457 -45.999 10.696 1.00 49.19 195 PRO A CA 1
ATOM 1494 C C . PRO A 1 195 ? 23.720 -47.237 11.217 1.00 49.19 195 PRO A C 1
ATOM 1496 O O . PRO A 1 195 ? 23.761 -47.552 12.405 1.00 49.19 195 PRO A O 1
ATOM 1499 N N . GLY A 1 196 ? 22.999 -47.908 10.318 1.00 45.00 196 GLY A N 1
ATOM 1500 C CA . GLY A 1 196 ? 22.435 -49.223 10.556 1.00 45.00 196 GLY A CA 1
ATOM 1501 C C . GLY A 1 196 ? 23.585 -50.144 10.918 1.00 45.00 196 GLY A C 1
ATOM 1502 O O . GLY A 1 196 ? 24.464 -50.406 10.101 1.00 45.00 196 GLY A O 1
ATOM 1503 N N . SER A 1 197 ? 23.596 -50.569 12.176 1.00 47.41 197 SER A N 1
ATOM 1504 C CA . SER A 1 197 ? 24.471 -51.597 12.713 1.00 47.41 197 SER A CA 1
ATOM 1505 C C . SER A 1 197 ? 24.519 -52.784 11.753 1.00 47.41 197 SER A C 1
ATOM 1507 O O . SER A 1 197 ? 23.539 -53.516 11.614 1.00 47.41 197 SER A O 1
ATOM 1509 N N . ALA A 1 198 ? 25.661 -52.974 11.095 1.00 44.84 198 ALA A N 1
ATOM 1510 C CA . ALA A 1 198 ? 25.963 -54.203 10.387 1.00 44.84 198 ALA A CA 1
ATOM 1511 C C . ALA A 1 198 ? 26.159 -55.307 11.434 1.00 44.84 198 ALA A C 1
ATOM 1513 O O . ALA A 1 198 ? 27.256 -55.515 11.946 1.00 44.84 198 ALA A O 1
ATOM 1514 N N . THR A 1 199 ? 25.083 -55.998 11.802 1.00 45.31 199 THR A N 1
ATOM 1515 C CA . THR A 1 199 ? 25.190 -57.295 12.472 1.00 45.31 199 THR A CA 1
ATOM 1516 C C . THR A 1 199 ? 25.663 -58.309 11.443 1.00 45.31 199 THR A C 1
ATOM 1518 O O . THR A 1 199 ? 24.874 -58.829 10.657 1.00 45.31 199 THR A O 1
ATOM 1521 N N . SER A 1 200 ? 26.974 -58.545 11.446 1.00 43.91 200 SER A N 1
ATOM 1522 C CA . SER A 1 200 ? 27.610 -59.706 10.832 1.00 43.91 200 SER A CA 1
ATOM 1523 C C . SER A 1 200 ? 27.077 -60.962 11.521 1.00 43.91 200 SER A C 1
ATOM 1525 O O . SER A 1 200 ? 27.338 -61.177 12.703 1.00 43.91 200 SER A O 1
ATOM 1527 N N . GLN A 1 201 ? 26.283 -61.760 10.810 1.00 44.00 201 GLN A N 1
ATOM 1528 C CA . GLN A 1 201 ? 26.033 -63.148 11.185 1.00 44.00 201 GLN A CA 1
ATOM 1529 C C . GLN A 1 201 ? 27.037 -64.014 10.427 1.00 44.00 201 GLN A C 1
ATOM 1531 O O . GLN A 1 201 ? 26.932 -64.164 9.211 1.00 44.00 201 GLN A O 1
ATOM 1536 N N . ASP A 1 202 ? 28.007 -64.560 11.157 1.00 48.09 202 ASP A N 1
ATOM 1537 C CA . ASP A 1 202 ? 28.834 -65.670 10.690 1.00 48.09 202 ASP A CA 1
ATOM 1538 C C . ASP A 1 202 ? 27.980 -66.946 10.612 1.00 48.09 202 ASP A C 1
ATOM 1540 O O . ASP A 1 202 ? 27.331 -67.302 11.603 1.00 48.09 202 ASP A O 1
ATOM 1544 N N . PRO A 1 203 ? 27.994 -67.692 9.496 1.00 57.81 203 PRO A N 1
ATOM 1545 C CA . PRO A 1 203 ? 27.556 -69.074 9.495 1.00 57.81 203 PRO A CA 1
ATOM 1546 C C . PRO A 1 203 ? 28.713 -69.975 9.939 1.00 57.81 203 PRO A C 1
ATOM 1548 O O . PRO A 1 203 ? 29.772 -70.042 9.318 1.00 57.81 203 PRO A O 1
ATOM 1551 N N . THR A 1 204 ? 28.480 -70.675 11.042 1.00 53.47 204 THR A N 1
ATOM 1552 C CA . THR A 1 204 ? 29.336 -71.727 11.590 1.00 53.47 204 THR A CA 1
ATOM 1553 C C . THR A 1 204 ? 29.426 -72.912 10.621 1.00 53.47 204 THR A C 1
ATOM 1555 O O . THR A 1 204 ? 28.426 -73.328 10.031 1.00 53.47 204 THR A O 1
ATOM 1558 N N . SER A 1 205 ? 30.614 -73.498 10.505 1.00 45.03 205 SER A N 1
ATOM 1559 C CA . SER A 1 205 ? 30.845 -74.910 10.169 1.00 45.03 205 SER A CA 1
ATOM 1560 C C . SER A 1 205 ? 31.962 -75.431 11.055 1.00 45.03 205 SER A C 1
ATOM 1562 O O . SER A 1 205 ? 32.906 -74.648 11.303 1.00 45.03 205 SER A O 1
#

Organism: Haematococcus lacustris (NCBI:txid44745)

pLDDT: mean 76.79, std 22.13, range [33.59, 98.69]

Foldseek 3Di:
DDDDDDDDDDDDDDDDDDDDDDDDDDDDDDDPPDPPDPDPPDPDDPDDDDDDFFWDDKDQAPQLFKMWTAGPQQWIWIDGLLVRDTQGTDGNDDPVVVSVVPHDPDDFAHQWDWDRPPSDIDIGGDPPSNQRGKDFLVVVVVVCCVRPVDDPPDLGDPPDDRPDIDGSSVSSVCVVCVVVVVVVVVPPPPPDCDPDDPPDDDDDD

Secondary structure (DSSP, 8-state):
------PPPPPPPPPP-PPPPP------------------S--S-S---PPPPPEEEEEE-TTSSEEEEEETT--EEEEETTTTEEEEEEES--HHHHHHHH----------EEE-TTSS-EEE--TTGGG--EEEHHHHHHHHHHH-TT-TT--S-TT--TT-EEEHHHHHHHHHTHHHHHHHHT---------------PPP-

Radius of gyration: 31.64 Å; chains: 1; bounding box: 87×96×66 Å

Sequence (205 aa):
GFISAGAGPAAAAPHIRVPSASHHGRAHTDGRGQQAGRQPLISGPSAVLQGIPPIVAHKVLSDRRHILTKDTDGNVSRWDVLAGAETGRYGKVSMDDMERKLFEARHCPSWFVADNRLGQLSISLEPPHCFNAEEYAQQQQEEEQQWRPRASDALGYPEATEDAKVNLGKLVLEGAFALWRQQQLRGPTMEGLGPGSATSQDPTS

InterPro domains:
  IPR051246 WD repeat-containing protein 48 [PTHR19862] (47-198)